Protein AF-A0A6M0SWZ5-F1 (afdb_monomer_lite)

Sequence (202 aa):
MNNKKVFIIEYDDNNNEIDRNCIADEKWLFKNYYQFVNRRYLLDKKDREIFNDKQWEAMEYFEDEPIRLYTSMDSDYSYLISNAKLNVDKIEVWKRFFNEPIELQQFVKKIYKQHLWQWHINRPIKDGIPFDDYSFQGCYNWVKSISGIYYSVYNDGTRCWDFVDNKPTYKQAKYQNNKGRRIIFFSFKDWKEYIMNLNEFK

Organism: Clostridium botulinum (NCBI:txid1491)

Foldseek 3Di:
DDWDWDKDWDADPVRHTPDIDTQDIPVRVPPDPPPPRLLLRLDDPVSNVLDDPVLSVLVVLFVDDQKDWDFDDDPDDDDRSTNIDGPVVVSVVSVVLVPDDPLLSVVLSVVLVCLVPPVPVDDPPPDHDPFPDSGSSSSSVVSVVDQFWKFKAAPVRHTDGTPGRDDDALVRQVVQVVVRIWMWTQGPVVRDIDTDDSVVRD

Secondary structure (DSSP, 8-state):
----EEEEEEE-TTS-EEEEEEEEEHHHHTT--STTS-GGGGS-HHHHTTS-HHHHHHHHTT---SEEEE----SSSS----EEEE-HHHHHHHHHHHTS-HHHHHHHHHHHHHHHHTTTSS--TTS----SSSSHHHHHHHHHH-SEEEEEE-TT--EEEEE-SSPPPHHHHHHHHHTT-EEEEEETTTTEEEEEPGGGG-

Structure (mmCIF, N/CA/C/O backbone):
data_AF-A0A6M0SWZ5-F1
#
_entry.id   AF-A0A6M0SWZ5-F1
#
loop_
_atom_site.group_PDB
_atom_site.id
_atom_site.type_symbol
_atom_site.label_atom_id
_atom_site.label_alt_id
_atom_site.label_comp_id
_atom_site.label_asym_id
_atom_site.label_entity_id
_atom_site.label_seq_id
_atom_site.pdbx_PDB_ins_code
_atom_site.Cartn_x
_atom_site.Cartn_y
_atom_site.Cartn_z
_atom_site.occupancy
_atom_site.B_iso_or_equiv
_atom_site.auth_seq_id
_atom_site.auth_comp_id
_atom_site.auth_asym_id
_atom_site.auth_atom_id
_atom_site.pdbx_PDB_model_num
ATOM 1 N N . MET A 1 1 ? -14.266 -30.640 26.730 1.00 49.41 1 MET A N 1
ATOM 2 C CA . MET A 1 1 ? -13.583 -29.357 27.006 1.00 49.41 1 MET A CA 1
ATOM 3 C C . MET A 1 1 ? -14.449 -28.250 26.430 1.00 49.41 1 MET A C 1
ATOM 5 O O . MET A 1 1 ? -14.747 -28.310 25.244 1.00 49.41 1 MET A O 1
ATOM 9 N N . ASN A 1 2 ? -14.936 -27.329 27.265 1.00 53.75 2 ASN A N 1
ATOM 10 C CA . ASN A 1 2 ? -15.736 -26.187 26.816 1.00 53.75 2 ASN A CA 1
ATOM 11 C C . ASN A 1 2 ? -14.787 -25.073 26.387 1.00 53.75 2 ASN A C 1
ATOM 13 O O . ASN A 1 2 ? -14.209 -24.434 27.257 1.00 53.75 2 ASN A O 1
ATOM 17 N N . ASN A 1 3 ? -14.674 -24.838 25.078 1.00 63.00 3 ASN A N 1
ATOM 18 C CA . ASN A 1 3 ? -13.897 -23.729 24.529 1.00 63.00 3 ASN A CA 1
ATOM 19 C C . ASN A 1 3 ? -14.367 -22.403 25.148 1.00 63.00 3 ASN A C 1
ATOM 21 O O . ASN A 1 3 ? -15.432 -21.893 24.791 1.00 63.00 3 ASN A O 1
ATOM 25 N N . LYS A 1 4 ? -13.585 -21.838 26.070 1.00 69.44 4 LYS A N 1
ATOM 26 C CA . LYS A 1 4 ? -13.834 -20.495 26.608 1.00 69.44 4 LYS 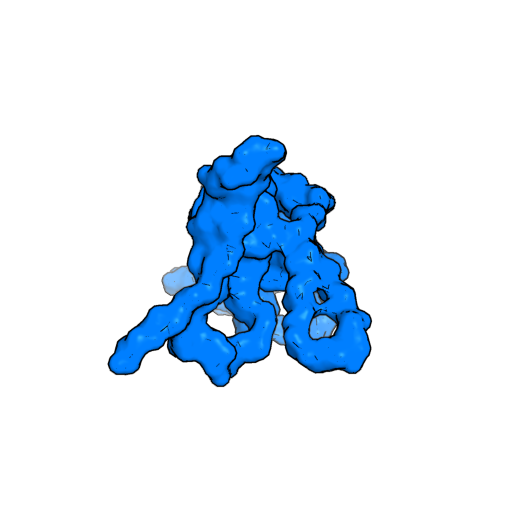A CA 1
ATOM 27 C C . LYS A 1 4 ? -13.619 -19.454 25.511 1.00 69.44 4 LYS A C 1
ATOM 29 O O . LYS A 1 4 ? -12.622 -19.502 24.796 1.00 69.44 4 LYS A O 1
ATOM 34 N N . LYS A 1 5 ? -14.561 -18.522 25.379 1.00 76.06 5 LYS A N 1
ATOM 35 C CA . LYS A 1 5 ? -14.484 -17.366 24.478 1.00 76.06 5 LYS A CA 1
ATOM 36 C C . LYS A 1 5 ? -14.532 -16.086 25.301 1.00 76.06 5 LYS A C 1
ATOM 38 O O . LYS A 1 5 ? -15.256 -16.031 26.293 1.00 76.06 5 LYS A O 1
ATOM 43 N N . VAL A 1 6 ? -13.789 -15.074 24.873 1.00 74.00 6 VAL A N 1
ATOM 44 C CA . VAL A 1 6 ? -13.777 -13.734 25.468 1.00 74.00 6 VAL A CA 1
ATOM 45 C C . VAL A 1 6 ? -14.385 -12.767 24.469 1.00 74.00 6 VAL A C 1
ATOM 47 O O . VAL A 1 6 ? -14.004 -12.767 23.297 1.00 74.00 6 VAL A O 1
ATOM 50 N N . PHE A 1 7 ? -15.323 -11.952 24.944 1.00 79.44 7 PHE A N 1
ATOM 51 C CA . PHE A 1 7 ? -16.021 -10.966 24.133 1.00 79.44 7 PHE A CA 1
ATOM 52 C C . PHE A 1 7 ? -15.819 -9.555 24.682 1.00 79.44 7 PHE A C 1
ATOM 54 O O . PHE A 1 7 ? -15.750 -9.376 25.896 1.00 79.44 7 PHE A O 1
ATOM 61 N N . ILE A 1 8 ? -15.792 -8.573 23.783 1.00 79.06 8 ILE A N 1
ATOM 62 C CA . ILE A 1 8 ? -16.071 -7.165 24.085 1.00 79.06 8 ILE A CA 1
ATOM 63 C C . ILE A 1 8 ? -17.501 -6.890 23.636 1.00 79.06 8 ILE A C 1
ATOM 65 O O . ILE A 1 8 ? -17.889 -7.306 22.543 1.00 79.06 8 ILE A O 1
ATOM 69 N N . ILE A 1 9 ? -18.279 -6.244 24.502 1.00 86.81 9 ILE A N 1
ATOM 70 C CA . ILE A 1 9 ? -19.677 -5.892 24.257 1.00 86.81 9 ILE A CA 1
ATOM 71 C C . ILE A 1 9 ? -19.807 -4.384 24.450 1.00 86.81 9 ILE A C 1
ATOM 73 O O . ILE A 1 9 ? -19.367 -3.864 25.476 1.00 86.81 9 ILE A O 1
ATOM 77 N N . GLU A 1 10 ? -20.392 -3.706 23.470 1.00 88.88 10 GLU A N 1
ATOM 78 C CA . GLU A 1 10 ? -20.668 -2.269 23.509 1.00 88.88 10 GLU A CA 1
ATOM 79 C C . GLU A 1 10 ? -22.157 -2.048 23.772 1.00 88.88 10 GLU A C 1
ATOM 81 O O . GLU A 1 10 ? -23.004 -2.752 23.210 1.00 88.88 10 GLU A O 1
ATOM 86 N N . TYR A 1 11 ? -22.468 -1.065 24.615 1.00 92.31 11 TYR A N 1
ATOM 87 C CA . TYR A 1 11 ? -23.832 -0.701 24.985 1.00 92.31 11 TYR A CA 1
ATOM 88 C C . TYR A 1 11 ? -24.109 0.762 24.628 1.00 92.31 11 TYR A C 1
ATOM 90 O O . TYR A 1 11 ? -23.197 1.587 24.677 1.00 92.31 11 TYR A O 1
ATOM 98 N N . ASP A 1 12 ? -25.356 1.079 24.279 1.00 91.62 12 ASP A N 1
ATOM 99 C CA . ASP A 1 12 ? -25.822 2.465 24.163 1.00 91.62 12 ASP A CA 1
ATOM 100 C C . ASP A 1 12 ? -26.106 3.101 25.542 1.00 91.62 12 ASP A C 1
ATOM 102 O O . ASP A 1 12 ? -26.034 2.443 26.582 1.00 91.62 12 ASP A O 1
ATOM 106 N N . ASP A 1 13 ? -26.485 4.384 25.552 1.00 94.75 13 ASP A N 1
ATOM 107 C CA . ASP A 1 13 ? -26.823 5.132 26.777 1.00 94.75 13 ASP A CA 1
ATOM 108 C C . ASP A 1 13 ? -28.031 4.553 27.546 1.00 94.75 13 ASP A C 1
ATOM 110 O O . ASP A 1 13 ? -28.252 4.889 28.711 1.00 94.75 13 ASP A O 1
ATOM 114 N N . ASN A 1 14 ? -28.819 3.678 26.914 1.00 96.38 14 ASN A N 1
ATOM 115 C CA . ASN A 1 14 ? -29.969 3.000 27.509 1.00 96.38 14 ASN A CA 1
ATOM 116 C C . ASN A 1 14 ? -29.635 1.562 27.960 1.00 96.38 14 ASN A C 1
ATOM 118 O O . ASN A 1 14 ? -30.551 0.805 28.287 1.00 96.38 14 ASN A O 1
ATOM 122 N N . ASN A 1 15 ? -28.352 1.180 27.996 1.00 92.56 15 ASN A N 1
ATOM 123 C CA . ASN A 1 15 ? -27.858 -0.171 28.291 1.00 92.56 15 ASN A CA 1
ATOM 124 C C . ASN A 1 15 ? -28.321 -1.263 27.304 1.00 92.56 15 AS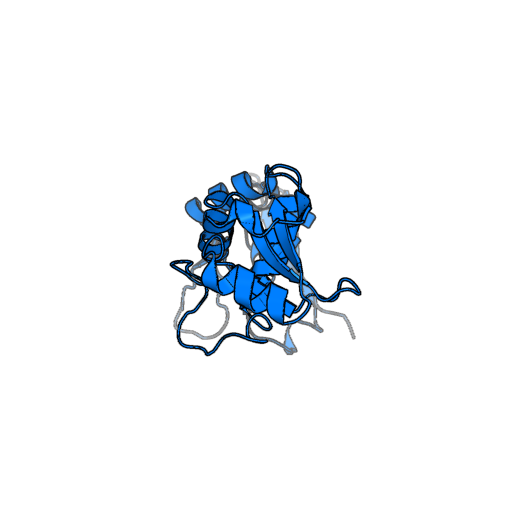N A C 1
ATOM 126 O O . ASN A 1 15 ? -28.310 -2.448 27.651 1.00 92.56 15 ASN A O 1
ATOM 130 N N . ASN A 1 16 ? -28.705 -0.915 26.074 1.00 95.75 16 ASN A N 1
ATOM 131 C CA . ASN A 1 16 ? -28.938 -1.915 25.032 1.00 95.75 16 ASN A CA 1
ATOM 132 C C . ASN A 1 16 ? -27.607 -2.328 24.405 1.00 95.75 16 ASN A C 1
ATOM 134 O O . ASN A 1 16 ? -26.794 -1.473 24.065 1.00 95.75 16 ASN A O 1
ATOM 138 N N . GLU A 1 17 ? -27.395 -3.631 24.208 1.00 94.75 17 GLU A N 1
ATOM 139 C CA . GLU A 1 17 ? -26.243 -4.136 23.452 1.00 94.75 17 GLU A CA 1
ATOM 140 C C . GLU A 1 17 ? -26.341 -3.671 21.992 1.00 94.75 17 GLU A C 1
ATOM 142 O O . GLU A 1 17 ? -27.304 -3.993 21.292 1.00 94.75 17 GLU A O 1
ATOM 147 N N . ILE A 1 18 ? -25.335 -2.933 21.526 1.00 94.25 18 ILE A N 1
ATOM 148 C CA . ILE A 1 18 ? -25.251 -2.442 20.141 1.00 94.25 18 ILE A CA 1
ATOM 149 C C . ILE A 1 18 ? -24.185 -3.167 19.324 1.00 94.25 18 ILE A C 1
ATOM 151 O O . ILE A 1 18 ? -24.173 -3.057 18.089 1.00 94.25 18 ILE A O 1
ATOM 155 N N . ASP A 1 19 ? -23.304 -3.906 20.001 1.00 92.44 19 ASP A N 1
ATOM 156 C CA . ASP A 1 19 ? -22.220 -4.647 19.380 1.00 92.44 19 ASP A CA 1
ATOM 157 C C . ASP A 1 19 ? -21.614 -5.736 20.279 1.00 92.44 19 ASP A C 1
ATOM 159 O O . ASP A 1 19 ? -21.578 -5.602 21.503 1.00 92.44 19 ASP A O 1
ATOM 163 N N . ARG A 1 20 ? -21.073 -6.792 19.655 1.00 89.19 20 ARG A N 1
ATOM 164 C CA . ARG A 1 20 ? -20.385 -7.897 20.332 1.00 89.19 20 ARG A CA 1
ATOM 165 C C . ARG A 1 20 ? -19.293 -8.502 19.452 1.00 89.19 20 ARG A C 1
ATOM 167 O O . ARG A 1 20 ? -19.590 -9.150 18.450 1.00 89.19 20 ARG A O 1
ATOM 174 N N . ASN A 1 21 ? -18.040 -8.428 19.901 1.00 81.25 21 ASN A N 1
ATOM 175 C CA . ASN A 1 21 ? -16.886 -9.012 19.205 1.00 81.25 21 ASN A CA 1
ATOM 176 C C . ASN A 1 21 ? -16.195 -10.078 20.043 1.00 81.25 21 ASN A C 1
ATOM 178 O O . ASN A 1 21 ? -15.869 -9.850 21.203 1.00 81.25 21 ASN A O 1
ATOM 182 N N . CYS A 1 22 ? -15.914 -11.235 19.443 1.00 78.81 22 CYS A N 1
ATOM 183 C CA . CYS A 1 22 ? -15.085 -12.268 20.061 1.00 78.81 22 CYS A CA 1
ATOM 184 C C . CYS A 1 22 ? -13.606 -11.911 19.871 1.00 78.81 22 CYS A C 1
ATOM 186 O O . CYS A 1 22 ? -13.111 -11.947 18.747 1.00 78.81 22 CYS A O 1
ATOM 188 N N . ILE A 1 23 ? -12.898 -11.598 20.956 1.00 71.81 23 ILE A N 1
ATOM 189 C CA . ILE A 1 23 ? -11.491 -11.164 20.910 1.00 71.81 23 ILE A CA 1
ATOM 190 C C . ILE A 1 23 ? -10.493 -12.282 21.223 1.00 71.81 23 ILE A C 1
ATOM 192 O O . ILE A 1 23 ? -9.317 -12.156 20.891 1.00 71.81 23 ILE A O 1
ATOM 196 N N . ALA A 1 24 ? -10.939 -13.381 21.836 1.00 66.38 24 ALA A N 1
ATOM 197 C CA . ALA A 1 24 ? -10.106 -14.562 22.044 1.00 66.38 24 ALA A CA 1
ATOM 198 C C . ALA A 1 24 ? -10.947 -15.834 22.223 1.00 66.38 24 ALA A C 1
ATOM 200 O O . ALA A 1 24 ? -12.054 -15.785 22.761 1.00 66.38 24 ALA A O 1
ATOM 201 N N . ASP A 1 25 ? -10.393 -16.980 21.828 1.00 65.75 25 ASP A N 1
ATOM 202 C CA . ASP A 1 25 ? -10.869 -18.306 22.226 1.00 65.75 25 ASP A CA 1
ATOM 203 C C . ASP A 1 25 ? -9.775 -19.085 22.983 1.00 65.75 25 ASP A C 1
ATOM 205 O O . ASP A 1 25 ? -8.618 -18.666 23.050 1.00 65.75 25 ASP A O 1
ATOM 209 N N . GLU A 1 26 ? -10.138 -20.208 23.605 1.00 53.72 26 GLU A N 1
ATOM 210 C CA . GLU A 1 26 ? -9.272 -20.990 24.502 1.00 53.72 26 GLU A CA 1
ATOM 211 C C . GLU A 1 26 ? -7.958 -21.469 23.845 1.00 53.72 26 GLU A C 1
ATOM 213 O O . GLU A 1 26 ? -6.967 -21.674 24.545 1.00 53.72 26 GLU A O 1
ATOM 218 N N . LYS A 1 27 ? -7.901 -21.586 22.506 1.00 53.78 27 LYS A N 1
ATOM 219 C CA . LYS A 1 27 ? -6.660 -21.909 21.771 1.00 53.78 27 LYS A CA 1
ATOM 220 C C . LYS A 1 27 ? -5.721 -20.707 21.654 1.00 53.78 27 LYS A C 1
ATOM 222 O O . LYS A 1 27 ? -4.508 -20.887 21.550 1.00 53.78 27 LYS A O 1
ATOM 227 N N . TRP A 1 28 ? -6.281 -19.503 21.654 1.00 49.00 28 TRP A N 1
ATOM 228 C CA . TRP A 1 28 ? -5.581 -18.234 21.483 1.00 49.00 28 TRP A CA 1
ATOM 229 C C . TRP A 1 28 ? -5.084 -17.634 22.802 1.00 49.00 28 TRP A C 1
ATOM 231 O O . TRP A 1 28 ? -3.956 -17.145 22.861 1.00 49.00 28 TRP A O 1
ATOM 241 N N . LEU A 1 29 ? -5.881 -17.750 23.871 1.00 49.41 29 LEU A N 1
ATOM 242 C CA . LEU A 1 29 ? -5.583 -17.217 25.212 1.00 49.41 29 LEU A CA 1
ATOM 243 C C . LEU A 1 29 ? -4.255 -17.710 25.807 1.00 49.41 29 LEU A C 1
ATOM 245 O O . LEU A 1 29 ? -3.616 -16.981 26.557 1.00 49.41 29 LEU A O 1
ATOM 249 N N . PHE A 1 30 ? -3.838 -18.937 25.483 1.00 43.16 30 PHE A N 1
ATOM 250 C CA . PHE A 1 30 ? -2.671 -19.573 26.105 1.00 43.16 30 PHE A CA 1
ATOM 251 C C . PHE A 1 30 ? -1.363 -19.427 25.326 1.00 43.16 30 PHE A C 1
ATOM 253 O O . PHE A 1 30 ? -0.310 -19.755 25.869 1.00 43.16 30 PHE A O 1
ATOM 260 N N . LYS A 1 31 ? -1.396 -18.977 24.064 1.00 40.69 31 LYS A N 1
ATOM 261 C CA . LYS A 1 31 ? -0.214 -19.072 23.195 1.00 40.69 31 LYS A CA 1
ATOM 262 C C . LYS A 1 31 ? 0.542 -17.764 23.006 1.00 40.69 31 LYS A C 1
ATOM 264 O O . LYS A 1 31 ? 1.744 -17.830 22.791 1.00 40.69 31 LYS A O 1
ATOM 269 N N . ASN A 1 32 ? -0.108 -16.603 23.109 1.00 43.06 32 ASN A N 1
ATOM 270 C CA . ASN A 1 32 ? 0.551 -15.326 22.847 1.00 43.06 32 ASN A CA 1
ATOM 271 C C . ASN A 1 32 ? -0.037 -14.194 23.701 1.00 43.06 32 ASN A C 1
ATOM 273 O O . ASN A 1 32 ? -1.200 -13.828 23.555 1.00 43.06 32 ASN A O 1
ATOM 277 N N . TYR A 1 33 ? 0.797 -13.617 24.567 1.00 46.56 33 TYR A N 1
ATOM 278 C CA . TYR A 1 33 ? 0.569 -12.321 25.208 1.00 46.56 33 TYR A CA 1
ATOM 279 C C . TYR A 1 33 ? 0.103 -11.285 24.171 1.00 46.56 33 TYR A C 1
ATOM 281 O O . TYR A 1 33 ? 0.780 -11.158 23.159 1.00 46.56 33 TYR A O 1
ATOM 289 N N . TYR A 1 34 ? -1.002 -10.576 24.455 1.00 47.44 34 TYR A N 1
ATOM 290 C CA . TYR A 1 34 ? -1.521 -9.257 24.004 1.00 47.44 34 TYR A CA 1
ATOM 291 C C . TYR A 1 34 ? -1.170 -8.658 22.616 1.00 47.44 34 TYR A C 1
ATOM 293 O O . TYR A 1 34 ? -1.992 -7.947 22.049 1.00 47.44 34 TYR A O 1
ATOM 301 N N . GLN A 1 35 ? -0.005 -8.938 22.036 1.00 46.84 35 GLN A N 1
ATOM 302 C CA . GLN A 1 35 ? 0.506 -8.442 20.755 1.00 46.84 35 GLN A CA 1
ATOM 303 C C . GLN A 1 35 ? -0.319 -8.874 19.532 1.00 46.84 35 GLN A C 1
ATOM 305 O O . GLN A 1 35 ? -0.166 -8.282 18.468 1.00 46.84 35 GLN A O 1
ATOM 310 N N . PHE A 1 36 ? -1.201 -9.867 19.676 1.00 48.28 36 PHE A N 1
ATOM 311 C CA . PHE A 1 36 ? -1.938 -10.451 18.554 1.00 48.28 36 PHE A CA 1
ATOM 312 C C . PHE A 1 36 ? -3.464 -10.332 18.656 1.00 48.28 36 PHE A C 1
ATOM 314 O O . PHE A 1 36 ? -4.156 -10.811 17.758 1.00 48.28 36 PHE A O 1
ATOM 321 N N . VAL A 1 37 ? -4.022 -9.706 19.705 1.00 54.44 37 VAL A N 1
ATOM 322 C CA . VAL A 1 37 ? -5.449 -9.345 19.655 1.00 54.44 37 VAL A CA 1
ATOM 323 C C . VAL A 1 37 ? -5.605 -8.402 18.472 1.00 54.44 37 VAL A C 1
ATOM 325 O O . VAL A 1 37 ? -4.912 -7.386 18.409 1.00 54.44 37 VAL A O 1
ATOM 328 N N . ASN A 1 38 ? -6.468 -8.755 17.515 1.00 66.06 38 ASN A N 1
ATOM 329 C CA . ASN A 1 38 ? -6.736 -7.875 16.389 1.00 66.06 38 ASN A CA 1
ATOM 330 C C . ASN A 1 38 ? -7.313 -6.569 16.952 1.00 66.06 38 ASN A C 1
ATOM 332 O O . ASN A 1 38 ? -8.454 -6.510 17.415 1.00 66.06 38 ASN A O 1
ATOM 336 N N . ARG A 1 39 ? -6.463 -5.538 16.955 1.00 74.75 39 ARG A N 1
ATOM 337 C CA . ARG A 1 39 ? -6.654 -4.300 17.713 1.00 74.75 39 ARG A CA 1
ATOM 338 C C . ARG A 1 39 ? -7.895 -3.548 17.268 1.00 74.75 39 ARG A C 1
ATOM 340 O O . ARG A 1 39 ? -8.446 -2.789 18.057 1.00 74.75 39 ARG A O 1
ATOM 347 N N . ARG A 1 40 ? -8.372 -3.788 16.040 1.00 79.56 40 ARG A N 1
ATOM 348 C CA . ARG A 1 40 ? -9.612 -3.189 15.544 1.00 79.56 40 ARG A CA 1
ATOM 349 C C . ARG A 1 40 ? -10.807 -3.599 16.389 1.00 79.56 40 ARG A C 1
ATOM 351 O O . ARG A 1 40 ? -11.653 -2.760 16.635 1.00 79.56 40 ARG A O 1
ATOM 358 N N . TYR A 1 41 ? -10.848 -4.824 16.919 1.00 79.94 41 TYR A N 1
ATOM 359 C CA . TYR A 1 41 ? -11.954 -5.291 17.766 1.00 79.94 41 TYR A CA 1
ATOM 360 C C . TYR A 1 41 ? -11.984 -4.649 19.159 1.00 79.94 41 TYR A C 1
ATOM 362 O O . TYR A 1 41 ? -12.920 -4.897 19.913 1.00 79.94 41 TYR A O 1
ATOM 370 N N . LEU A 1 42 ? -10.975 -3.840 19.495 1.00 79.31 42 LEU A N 1
ATOM 371 C CA . LEU A 1 42 ? -10.924 -3.033 20.714 1.00 79.31 42 LEU A CA 1
ATOM 372 C C . LEU A 1 42 ? -11.499 -1.619 20.511 1.00 79.31 42 LEU A C 1
ATOM 374 O O . LEU A 1 42 ? -11.674 -0.905 21.491 1.00 79.31 42 LEU A O 1
ATOM 378 N N . LEU A 1 43 ? -11.731 -1.195 19.264 1.00 81.81 43 LEU A N 1
ATOM 379 C CA . LEU A 1 43 ? -12.336 0.101 18.934 1.00 81.81 43 LEU A CA 1
ATOM 380 C C . LEU A 1 43 ? -13.854 0.062 19.127 1.00 81.81 43 LEU A C 1
ATOM 382 O O . LEU A 1 43 ? -14.443 -1.008 18.984 1.00 81.81 43 LEU A O 1
ATOM 386 N N . ASP A 1 44 ? -14.479 1.225 19.313 1.00 85.94 44 ASP A N 1
ATOM 387 C CA . ASP A 1 44 ? -15.938 1.400 19.248 1.00 85.94 44 ASP A CA 1
ATOM 388 C C . ASP A 1 44 ? -16.492 0.978 17.873 1.00 85.94 44 ASP A C 1
ATOM 390 O O . ASP A 1 44 ? -15.821 1.108 16.841 1.00 85.94 44 ASP A O 1
ATOM 394 N N . LYS A 1 45 ? -17.754 0.543 17.819 1.00 88.75 45 LYS A N 1
ATOM 395 C CA . LYS A 1 45 ? -18.443 0.113 16.592 1.00 88.75 45 LYS A CA 1
ATOM 396 C C . LYS A 1 45 ? -18.340 1.138 15.475 1.00 88.75 45 LYS A C 1
ATOM 398 O O . LYS A 1 45 ? -17.912 0.800 14.374 1.00 88.75 45 LYS A O 1
ATOM 403 N N . LYS A 1 46 ? -18.648 2.398 15.786 1.00 90.31 46 LYS A N 1
ATOM 404 C CA . LYS A 1 46 ? -18.581 3.517 14.832 1.00 90.31 46 LYS A CA 1
ATOM 405 C C . LYS A 1 46 ? -17.198 3.661 14.178 1.00 90.31 46 LYS A C 1
ATOM 407 O O . LYS A 1 46 ? -17.108 4.017 13.008 1.00 90.31 46 LYS A O 1
ATOM 412 N N . ASP A 1 47 ? -16.129 3.374 14.922 1.00 89.38 47 ASP A N 1
ATOM 413 C CA . ASP A 1 47 ? -14.747 3.529 14.468 1.00 89.38 47 ASP A CA 1
ATOM 414 C C . ASP A 1 47 ? -14.316 2.323 13.627 1.00 89.38 47 ASP A C 1
ATOM 416 O O . ASP A 1 47 ? -13.607 2.473 12.629 1.00 89.38 47 ASP A O 1
ATOM 420 N N . ARG A 1 48 ? -14.787 1.121 13.980 1.00 88.00 48 ARG A N 1
ATOM 421 C CA . ARG A 1 48 ? -14.580 -0.087 13.166 1.00 88.00 48 ARG A CA 1
ATOM 422 C C . ARG A 1 48 ? -15.306 -0.010 11.831 1.00 88.00 48 ARG A C 1
ATOM 424 O O . ARG A 1 48 ? -14.776 -0.496 10.840 1.00 88.00 48 ARG A O 1
ATOM 431 N N . GLU A 1 49 ? -16.473 0.620 11.787 1.00 91.12 49 GLU A N 1
ATOM 432 C CA . GLU A 1 49 ? -17.287 0.756 10.573 1.00 91.12 49 GLU A CA 1
ATOM 433 C C . GLU A 1 49 ? -16.730 1.772 9.559 1.00 91.12 49 GLU A C 1
ATOM 435 O O . GLU A 1 49 ? -17.203 1.820 8.425 1.00 91.12 49 GLU A O 1
ATOM 440 N N . ILE A 1 50 ? -15.684 2.539 9.908 1.00 92.12 50 ILE A N 1
ATOM 441 C CA . ILE A 1 50 ? -14.998 3.448 8.968 1.00 92.12 50 ILE A CA 1
ATOM 442 C C . ILE A 1 50 ? -14.434 2.691 7.760 1.00 92.12 50 ILE A C 1
ATOM 444 O O . ILE A 1 50 ? -14.402 3.227 6.649 1.00 92.12 50 ILE A O 1
ATOM 448 N N . PHE A 1 51 ? -13.985 1.455 7.973 1.00 92.25 51 PHE A N 1
ATOM 449 C CA . PHE A 1 51 ? -13.448 0.588 6.934 1.00 92.25 51 PHE A CA 1
ATOM 450 C C . PHE A 1 51 ? -14.164 -0.758 6.947 1.00 92.25 51 PHE A C 1
ATOM 452 O O . PHE A 1 51 ? -14.518 -1.285 7.998 1.00 92.25 51 PHE A O 1
ATOM 459 N N . ASN A 1 52 ? -14.346 -1.354 5.771 1.00 92.50 52 ASN A N 1
ATOM 460 C CA . ASN A 1 52 ? -14.859 -2.720 5.691 1.00 92.50 52 ASN A CA 1
ATOM 461 C C . ASN A 1 52 ? -13.784 -3.749 6.086 1.00 92.50 52 ASN A C 1
ATOM 463 O O . ASN A 1 52 ? -12.595 -3.436 6.162 1.00 92.50 52 ASN A O 1
ATOM 467 N N . ASP A 1 53 ? -14.188 -5.005 6.287 1.00 87.44 53 ASP A N 1
ATOM 468 C CA . ASP A 1 53 ? -13.270 -6.071 6.706 1.00 87.44 53 ASP A CA 1
ATOM 469 C C . ASP A 1 53 ? -12.061 -6.245 5.785 1.00 87.44 53 ASP A C 1
ATOM 471 O O . ASP A 1 53 ? -10.939 -6.350 6.268 1.00 87.44 53 ASP A O 1
ATOM 475 N N . LYS A 1 54 ? -12.245 -6.169 4.461 1.00 88.44 54 LYS A N 1
ATOM 476 C CA . LYS A 1 54 ? -11.134 -6.307 3.505 1.00 88.44 54 LYS A CA 1
ATOM 477 C C . LYS A 1 54 ? -10.126 -5.165 3.612 1.00 88.44 54 LYS A C 1
ATOM 479 O O . LYS A 1 54 ? -8.940 -5.358 3.352 1.00 88.44 54 LYS A O 1
ATOM 484 N N . GLN A 1 55 ? -10.592 -3.962 3.939 1.00 90.75 55 GLN A N 1
ATOM 485 C CA . GLN A 1 55 ? -9.730 -2.805 4.170 1.00 90.75 55 GLN A CA 1
ATOM 486 C C . GLN A 1 55 ? -8.965 -2.953 5.487 1.00 90.75 55 GLN A C 1
ATOM 488 O O . GLN A 1 55 ? -7.765 -2.702 5.514 1.00 90.75 55 GLN A O 1
ATOM 493 N N . TRP A 1 56 ? -9.614 -3.432 6.549 1.00 87.81 56 TRP A N 1
ATOM 494 C CA . TRP A 1 56 ? -8.936 -3.758 7.805 1.00 87.81 56 TRP A CA 1
ATOM 495 C C . TRP A 1 56 ? -7.866 -4.836 7.641 1.00 87.81 56 TRP A C 1
ATOM 497 O O . TRP A 1 56 ? -6.713 -4.602 7.994 1.00 87.81 56 TRP A O 1
ATOM 507 N N . GLU A 1 57 ? -8.207 -5.952 7.000 1.00 84.19 57 GLU A N 1
ATOM 508 C CA . GLU A 1 57 ? -7.256 -7.014 6.648 1.00 84.19 57 GLU A CA 1
ATOM 509 C C . GLU A 1 57 ? -6.093 -6.474 5.803 1.00 84.19 57 GLU A C 1
ATOM 511 O O . GLU A 1 57 ? -4.937 -6.862 5.970 1.00 84.19 57 GLU A O 1
ATOM 516 N N . ALA A 1 58 ? -6.380 -5.546 4.885 1.00 84.31 58 ALA A N 1
ATOM 517 C CA . ALA A 1 58 ? -5.353 -4.908 4.080 1.00 84.31 58 ALA A CA 1
ATOM 518 C C . ALA A 1 58 ? -4.420 -4.019 4.906 1.00 84.31 58 ALA A C 1
ATOM 520 O O . ALA A 1 58 ? -3.245 -3.990 4.572 1.00 84.31 58 ALA A O 1
ATOM 521 N N . MET A 1 59 ? -4.904 -3.307 5.927 1.00 86.19 59 MET A N 1
ATOM 522 C CA . MET A 1 59 ? -4.066 -2.484 6.811 1.00 86.19 59 MET A CA 1
ATOM 523 C C . MET A 1 59 ? -3.177 -3.343 7.709 1.00 86.19 59 MET A C 1
ATOM 525 O O . MET A 1 59 ? -2.002 -3.032 7.879 1.00 86.19 59 MET A O 1
ATOM 529 N N . GLU A 1 60 ? -3.705 -4.461 8.211 1.00 78.31 60 GLU A N 1
ATOM 530 C CA . GLU A 1 60 ? -2.961 -5.428 9.032 1.00 78.31 60 GLU A CA 1
ATOM 531 C C . GLU A 1 60 ? -1.726 -5.991 8.313 1.00 78.31 60 GLU A C 1
ATOM 533 O O . GLU A 1 60 ? -0.735 -6.331 8.953 1.00 78.31 60 GLU A O 1
ATOM 538 N N . TYR A 1 61 ? -1.743 -6.027 6.978 1.00 77.56 61 TYR A N 1
ATOM 539 C CA . TYR A 1 61 ? -0.594 -6.428 6.166 1.00 77.56 61 TYR A CA 1
ATOM 540 C C . TYR A 1 61 ? 0.613 -5.481 6.281 1.00 77.56 61 TYR A C 1
ATOM 542 O O . TYR A 1 61 ? 1.742 -5.906 6.049 1.00 77.56 61 TYR A O 1
ATOM 550 N N . PHE A 1 62 ? 0.389 -4.196 6.562 1.00 75.38 62 PHE A N 1
ATOM 551 C CA . PHE A 1 62 ? 1.427 -3.169 6.481 1.00 75.38 62 PHE A CA 1
ATOM 552 C C . PHE A 1 62 ? 2.133 -2.880 7.805 1.00 75.38 62 PHE A C 1
ATOM 554 O O . PHE A 1 62 ? 2.948 -1.971 7.819 1.00 75.38 62 PHE A O 1
ATOM 561 N N . GLU A 1 63 ? 1.819 -3.590 8.895 1.00 72.19 63 GLU A N 1
ATOM 562 C CA . GLU A 1 63 ? 2.435 -3.460 10.238 1.00 72.19 63 GLU A CA 1
ATOM 563 C C . GLU A 1 63 ? 2.497 -2.027 10.839 1.00 72.19 63 GLU A C 1
ATOM 565 O O . GLU A 1 63 ? 2.935 -1.846 11.971 1.00 72.19 63 GLU A O 1
ATOM 570 N N . ASP A 1 64 ? 2.013 -1.003 10.129 1.00 70.81 64 ASP A N 1
ATOM 571 C CA . ASP A 1 64 ? 1.861 0.379 10.574 1.00 70.81 64 ASP A CA 1
ATOM 572 C C . ASP A 1 64 ? 0.533 0.490 11.319 1.00 70.81 64 ASP A C 1
ATOM 574 O O . ASP A 1 64 ? -0.503 0.064 10.810 1.00 70.81 64 ASP A O 1
ATOM 578 N N . GLU A 1 65 ? 0.547 1.023 12.537 1.00 72.69 65 GLU A N 1
ATOM 579 C CA . GLU A 1 65 ? -0.594 0.906 13.441 1.00 72.69 65 GLU A CA 1
ATOM 580 C C . GLU A 1 65 ? -1.600 2.056 13.225 1.00 72.69 65 GLU A C 1
ATOM 582 O O . GLU A 1 65 ? -1.363 3.182 13.682 1.00 72.69 65 GLU A O 1
ATOM 587 N N . PRO A 1 66 ? -2.772 1.817 12.586 1.00 78.44 66 PRO A N 1
ATOM 588 C CA . PRO A 1 66 ? -3.841 2.818 12.524 1.00 78.44 66 PRO A CA 1
ATOM 589 C C . PRO A 1 66 ? -4.479 3.077 13.898 1.00 78.44 66 PRO A C 1
ATOM 591 O O . PRO A 1 66 ? -5.227 4.041 14.065 1.00 78.44 66 PRO A O 1
ATOM 594 N N . ILE A 1 67 ? -4.202 2.217 14.880 1.00 78.06 67 ILE A N 1
ATOM 595 C CA . ILE A 1 67 ? -4.835 2.187 16.196 1.00 78.06 67 ILE A CA 1
ATOM 596 C C . ILE A 1 67 ? -3.772 2.432 17.260 1.00 78.06 67 ILE A C 1
ATOM 598 O O . ILE A 1 67 ? -2.809 1.677 17.364 1.00 78.06 67 ILE A O 1
ATOM 602 N N . ARG A 1 68 ? -3.976 3.459 18.087 1.00 76.94 68 ARG A N 1
ATOM 603 C CA . ARG A 1 68 ? -3.173 3.720 19.285 1.00 76.94 68 ARG A CA 1
ATOM 604 C C . ARG A 1 68 ? -3.742 2.914 20.443 1.00 76.94 68 ARG A C 1
ATOM 606 O O . ARG A 1 68 ? -4.929 3.035 20.749 1.00 76.94 68 ARG A O 1
ATOM 613 N N . LEU A 1 69 ? -2.891 2.129 21.096 1.00 72.25 69 LEU A N 1
ATOM 614 C CA . LEU A 1 69 ? -3.229 1.445 22.339 1.00 72.25 69 LEU A CA 1
ATOM 615 C C . LEU A 1 69 ? -2.716 2.261 23.522 1.00 72.25 69 LEU A C 1
ATOM 617 O O . LEU A 1 69 ? -1.517 2.503 23.643 1.00 72.25 69 LEU A O 1
ATOM 621 N N . TYR A 1 70 ? -3.624 2.661 24.404 1.00 67.00 70 TYR A N 1
ATOM 622 C CA . TYR A 1 70 ? -3.277 3.282 25.676 1.00 67.00 70 TYR A CA 1
ATOM 623 C C . TYR A 1 70 ? -3.358 2.225 26.769 1.00 67.00 70 TYR A C 1
ATOM 625 O O . TYR A 1 70 ? -4.437 1.706 27.049 1.00 67.00 70 TYR A O 1
ATOM 633 N N . THR A 1 71 ? -2.220 1.894 27.372 1.00 61.66 71 THR A N 1
ATOM 634 C CA . THR A 1 71 ? -2.147 0.959 28.498 1.00 61.66 71 THR A CA 1
ATOM 635 C C . THR A 1 71 ? -2.060 1.732 29.807 1.00 61.66 71 THR A C 1
ATOM 637 O O . THR A 1 71 ? -1.124 2.512 29.985 1.00 61.66 71 THR A O 1
ATOM 640 N N . SER A 1 72 ? -2.978 1.490 30.740 1.00 53.38 72 SER A N 1
ATOM 641 C CA . SER A 1 72 ? -2.763 1.820 32.150 1.00 53.38 72 SER A CA 1
ATOM 642 C C . SER A 1 72 ? -2.157 0.605 32.856 1.00 53.38 72 SER A C 1
ATOM 644 O O . SER A 1 72 ? -2.638 -0.518 32.704 1.00 53.38 72 SER A O 1
ATOM 646 N N . MET A 1 73 ? -1.072 0.816 33.599 1.00 49.81 73 MET A N 1
ATOM 647 C CA . MET A 1 73 ? -0.579 -0.158 34.572 1.00 49.81 73 MET A CA 1
ATOM 648 C C . MET A 1 73 ? -1.103 0.267 35.939 1.00 49.81 73 MET A C 1
ATOM 650 O O . MET A 1 73 ? -0.548 1.194 36.523 1.00 49.81 73 MET A O 1
ATOM 654 N N . ASP A 1 74 ? -2.146 -0.391 36.438 1.00 50.12 74 ASP A N 1
ATOM 655 C CA . ASP A 1 74 ? -2.392 -0.391 37.880 1.00 50.12 74 ASP A CA 1
ATOM 656 C C . ASP A 1 74 ? -1.559 -1.503 38.528 1.00 50.12 74 ASP A C 1
ATOM 658 O O . ASP A 1 74 ? -1.332 -2.562 37.937 1.00 50.12 74 ASP A O 1
ATOM 662 N N . SER A 1 75 ? -1.026 -1.201 39.715 1.00 46.06 75 SER A N 1
ATOM 663 C CA .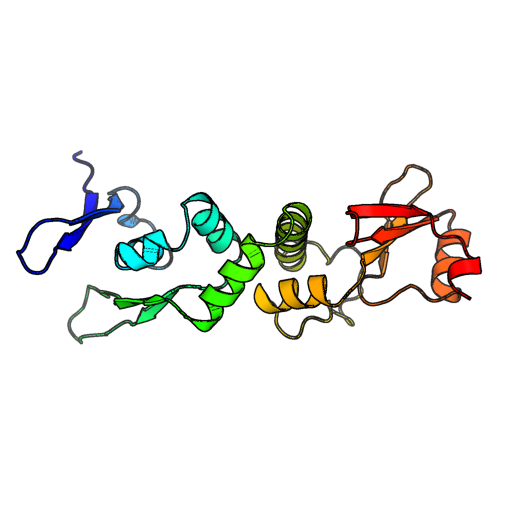 SER A 1 75 ? 0.089 -1.895 40.379 1.00 46.06 75 SER A CA 1
ATOM 664 C C . SER A 1 75 ? -0.181 -3.340 40.798 1.00 46.06 75 SER A C 1
ATOM 666 O O . SER A 1 75 ? 0.761 -4.054 41.140 1.00 46.06 75 SER A O 1
ATOM 668 N N . ASP A 1 76 ? -1.429 -3.789 40.732 1.00 47.41 76 ASP A N 1
ATOM 669 C CA . ASP A 1 76 ? -1.819 -5.132 41.135 1.00 47.41 76 ASP A CA 1
ATOM 670 C C . ASP A 1 76 ? -2.134 -5.951 39.883 1.00 47.41 76 ASP A C 1
ATOM 672 O O . ASP A 1 76 ? -3.174 -5.817 39.247 1.00 47.41 76 ASP A O 1
ATOM 676 N N . TYR A 1 77 ? -1.137 -6.747 39.502 1.00 41.12 77 TYR A N 1
ATOM 677 C CA . TYR A 1 77 ? -1.065 -7.637 38.350 1.00 41.12 77 TYR A CA 1
ATOM 678 C C . TYR A 1 77 ? -2.393 -8.088 37.718 1.00 41.12 77 TYR A C 1
ATOM 680 O O . TYR A 1 77 ? -3.292 -8.606 38.373 1.00 41.12 77 TYR A O 1
ATOM 688 N N . SER A 1 78 ? -2.348 -8.092 36.380 1.00 40.69 78 SER A N 1
ATOM 689 C CA . SER A 1 78 ? -3.261 -8.718 35.416 1.00 40.69 78 SER A CA 1
ATOM 690 C C . SER A 1 78 ? -4.592 -8.001 35.227 1.00 40.69 78 SER A C 1
ATOM 692 O O . SER A 1 78 ? -5.563 -8.344 35.867 1.00 40.69 78 SER A O 1
ATOM 694 N N . TYR A 1 79 ? -4.628 -6.988 34.359 1.00 44.38 79 TYR A N 1
ATOM 695 C CA . TYR A 1 79 ? -5.271 -7.005 33.033 1.00 44.38 79 TYR A CA 1
ATOM 696 C C . TYR A 1 79 ? -4.980 -5.641 32.388 1.00 44.38 79 TYR A C 1
ATOM 698 O O . TYR A 1 79 ? -5.503 -4.619 32.818 1.00 44.38 79 TYR A O 1
ATOM 706 N N . LEU A 1 80 ? -4.115 -5.605 31.368 1.00 49.81 80 LEU A N 1
ATOM 707 C CA . LEU A 1 80 ? -3.904 -4.405 30.552 1.00 49.81 80 LEU A CA 1
ATOM 708 C C . LEU A 1 80 ? -5.178 -4.176 29.723 1.00 49.81 80 LEU A C 1
ATOM 710 O O . LEU A 1 80 ? -5.270 -4.646 28.591 1.00 49.81 80 LEU A O 1
ATOM 714 N N . ILE A 1 81 ? -6.194 -3.525 30.288 1.00 52.06 81 ILE A N 1
ATOM 715 C CA . ILE A 1 81 ? -7.374 -3.120 29.520 1.00 52.06 81 ILE A CA 1
ATOM 716 C C . ILE A 1 81 ? -6.963 -1.881 28.727 1.00 52.06 81 ILE A C 1
ATOM 718 O O . ILE A 1 81 ? -6.878 -0.773 29.248 1.00 52.06 81 ILE A O 1
ATOM 722 N N . SER A 1 82 ? -6.619 -2.099 27.462 1.00 60.31 82 SER A N 1
ATOM 723 C CA . SER A 1 82 ? -6.214 -1.042 26.546 1.00 60.31 82 SER A CA 1
ATOM 724 C C . SER A 1 82 ? -7.426 -0.238 26.084 1.00 60.31 82 SER A C 1
ATOM 726 O O . SER A 1 82 ? -8.350 -0.813 25.512 1.00 60.31 82 SER A O 1
ATOM 728 N N . ASN A 1 83 ? -7.395 1.085 26.239 1.00 67.88 83 ASN A N 1
ATOM 729 C CA . ASN A 1 83 ? -8.282 1.956 25.469 1.00 67.88 83 ASN A CA 1
ATOM 730 C C . ASN A 1 83 ? -7.682 2.085 24.062 1.00 67.88 83 ASN A C 1
ATOM 732 O O . ASN A 1 83 ? -6.569 2.599 23.913 1.00 67.88 83 ASN A O 1
ATOM 736 N N . ALA A 1 84 ? -8.368 1.556 23.049 1.00 76.31 84 ALA A N 1
ATOM 737 C CA . ALA A 1 84 ? -7.960 1.695 21.661 1.00 76.31 84 ALA A CA 1
ATOM 738 C C . ALA A 1 84 ? -8.608 2.945 21.067 1.00 76.31 84 ALA A C 1
ATOM 740 O O . ALA A 1 84 ? -9.822 3.114 21.129 1.00 76.31 84 ALA A O 1
ATOM 741 N N . LYS A 1 85 ? -7.802 3.811 20.455 1.00 81.81 85 LYS A N 1
ATOM 742 C CA . LYS A 1 85 ? -8.312 4.946 19.679 1.00 81.81 85 LYS A CA 1
ATOM 743 C C . LYS A 1 85 ? -7.685 4.982 18.307 1.00 81.81 85 LYS A C 1
ATOM 745 O O . LYS A 1 85 ? -6.533 4.591 18.117 1.00 81.81 85 LYS A O 1
ATOM 750 N N . LEU A 1 86 ? -8.428 5.525 17.357 1.00 87.31 86 LEU A N 1
ATOM 751 C CA . LEU A 1 86 ? -7.911 5.783 16.027 1.00 87.31 86 LEU A CA 1
ATOM 752 C C . LEU A 1 86 ? -6.799 6.834 16.050 1.00 87.31 86 LEU A C 1
ATOM 754 O O . LEU A 1 86 ? -6.904 7.888 16.680 1.00 87.31 86 LEU A O 1
ATOM 758 N N . ASN A 1 87 ? -5.734 6.563 15.304 1.00 87.38 87 ASN A N 1
ATOM 759 C CA . ASN A 1 87 ? -4.743 7.561 14.948 1.00 87.38 87 ASN A CA 1
ATOM 760 C C . ASN A 1 87 ? -5.260 8.360 13.743 1.00 87.38 87 ASN A C 1
ATOM 762 O O . ASN A 1 87 ? -5.075 7.935 12.605 1.00 87.38 87 ASN A O 1
ATOM 766 N N . VAL A 1 88 ? -5.919 9.496 13.990 1.00 86.00 88 VAL A N 1
ATOM 767 C CA . VAL A 1 88 ? -6.613 10.284 12.950 1.00 86.00 88 VAL A CA 1
ATOM 768 C C . VAL A 1 88 ? -5.721 10.575 11.736 1.00 86.00 88 VAL A C 1
ATOM 770 O O . VAL A 1 88 ? -6.152 10.361 10.604 1.00 86.00 88 VAL A O 1
ATOM 773 N N . ASP A 1 89 ? -4.457 10.949 11.957 1.00 84.81 89 ASP A N 1
ATOM 774 C CA . ASP A 1 89 ? -3.514 11.243 10.871 1.00 84.81 89 ASP A CA 1
ATOM 775 C C . ASP A 1 89 ? -3.269 10.023 9.975 1.00 84.81 89 ASP A C 1
ATOM 777 O O . ASP A 1 89 ? -3.256 10.136 8.751 1.00 84.81 89 ASP A O 1
ATOM 781 N N . LYS A 1 90 ? -3.134 8.831 10.570 1.00 85.69 90 LYS A N 1
ATOM 782 C CA . LYS A 1 90 ? -2.958 7.575 9.826 1.00 85.69 90 LYS A CA 1
ATOM 783 C C . LYS A 1 90 ? -4.246 7.167 9.109 1.00 85.69 90 LYS A C 1
ATOM 785 O O . LYS A 1 90 ? -4.186 6.677 7.985 1.00 85.69 90 LYS A O 1
ATOM 790 N N . ILE A 1 91 ? -5.412 7.394 9.713 1.00 89.69 91 ILE A N 1
ATOM 791 C CA . ILE A 1 91 ? -6.710 7.042 9.115 1.00 89.69 91 ILE A CA 1
ATOM 792 C C . ILE A 1 91 ? -6.970 7.819 7.828 1.00 89.69 91 ILE A C 1
ATOM 794 O O . ILE A 1 91 ? -7.399 7.228 6.837 1.00 89.69 91 ILE A O 1
ATOM 798 N N . GLU A 1 92 ? -6.669 9.115 7.793 1.00 91.06 92 GLU A N 1
ATOM 799 C CA . GLU A 1 92 ? -6.859 9.917 6.577 1.00 91.06 92 GLU A CA 1
ATOM 800 C C . GLU A 1 92 ? -5.954 9.462 5.426 1.00 91.06 92 GLU A C 1
ATOM 802 O O . GLU A 1 92 ? -6.316 9.527 4.250 1.00 91.06 92 GLU A O 1
ATOM 807 N N . VAL A 1 93 ? -4.782 8.924 5.747 1.00 91.06 93 VAL A N 1
ATOM 808 C CA . VAL A 1 93 ? -3.872 8.343 4.757 1.00 91.06 93 VAL A CA 1
ATOM 809 C C . VAL A 1 93 ? -4.460 7.062 4.190 1.00 91.06 93 VAL A C 1
ATOM 811 O O . VAL A 1 93 ? -4.496 6.909 2.969 1.00 91.06 93 VAL A O 1
ATOM 814 N N . TRP A 1 94 ? -4.978 6.184 5.048 1.00 92.50 94 TRP A N 1
ATOM 815 C CA . TRP A 1 94 ? -5.646 4.955 4.627 1.00 92.50 94 TRP A CA 1
ATOM 816 C C . TRP A 1 94 ? -6.878 5.223 3.768 1.00 92.50 94 TRP A C 1
ATOM 818 O O . TRP A 1 94 ? -7.036 4.596 2.722 1.00 92.50 94 TRP A O 1
ATOM 828 N N . LYS A 1 95 ? -7.708 6.207 4.135 1.00 93.50 95 LYS A N 1
ATOM 829 C CA . LYS A 1 95 ? -8.845 6.640 3.306 1.00 93.50 95 LYS A CA 1
ATOM 830 C C . LYS A 1 95 ? -8.393 7.082 1.917 1.00 93.50 95 LYS A C 1
ATOM 832 O O . LYS A 1 95 ? -8.967 6.641 0.925 1.00 93.50 95 LYS A O 1
ATOM 837 N N . ARG A 1 96 ? -7.349 7.916 1.829 1.00 94.06 96 ARG A N 1
ATOM 838 C CA . ARG A 1 96 ? -6.777 8.332 0.536 1.00 94.06 96 ARG A CA 1
ATOM 839 C C . ARG A 1 96 ? -6.276 7.134 -0.261 1.00 94.06 96 ARG A C 1
ATOM 841 O O . ARG A 1 96 ? -6.628 7.010 -1.424 1.00 94.06 96 ARG A O 1
ATOM 848 N N . PHE A 1 97 ? -5.516 6.245 0.370 1.00 94.12 97 PHE A N 1
ATOM 849 C CA . PHE A 1 97 ? -4.964 5.057 -0.276 1.00 94.12 97 PHE A CA 1
ATOM 850 C C . PHE A 1 97 ? -6.040 4.121 -0.833 1.00 94.12 97 PHE A C 1
ATOM 852 O O . PHE A 1 97 ? -5.921 3.660 -1.964 1.00 94.12 97 PHE A O 1
ATOM 859 N N . PHE A 1 98 ? -7.118 3.865 -0.088 1.00 94.06 98 PHE A N 1
ATOM 860 C CA . PHE A 1 98 ? -8.198 3.000 -0.571 1.00 94.06 98 PHE A CA 1
ATOM 861 C C . PHE A 1 98 ? -9.032 3.617 -1.702 1.00 94.06 98 PHE A C 1
ATOM 863 O O . PHE A 1 98 ? -9.731 2.876 -2.392 1.00 94.06 98 PHE A O 1
ATOM 870 N N . ASN A 1 99 ? -8.922 4.930 -1.924 1.00 94.94 99 ASN A N 1
ATOM 871 C CA . ASN A 1 99 ? -9.507 5.620 -3.075 1.00 94.94 99 ASN A CA 1
ATOM 872 C C . ASN A 1 99 ? -8.588 5.627 -4.314 1.00 94.94 99 ASN A C 1
ATOM 874 O O . ASN A 1 99 ? -9.011 6.078 -5.377 1.00 94.94 99 ASN A O 1
ATOM 878 N N . GLU A 1 100 ? -7.343 5.152 -4.207 1.00 94.31 100 GLU A N 1
ATOM 879 C CA . GLU A 1 100 ? -6.426 5.045 -5.349 1.00 94.31 100 GLU A CA 1
ATOM 880 C C . GLU A 1 100 ? -6.782 3.852 -6.256 1.00 94.31 100 GLU A C 1
ATOM 882 O O . GLU A 1 100 ? -7.429 2.902 -5.802 1.00 94.31 100 GLU A O 1
ATOM 887 N N . PRO A 1 101 ? -6.322 3.840 -7.524 1.00 92.88 101 PRO A N 1
ATOM 888 C CA . PRO A 1 101 ? -6.488 2.694 -8.415 1.00 92.88 101 PRO A CA 1
ATOM 889 C C . PRO A 1 101 ? -5.994 1.386 -7.789 1.00 92.88 101 PRO A C 1
ATOM 891 O O . PRO A 1 101 ? -4.995 1.361 -7.062 1.00 92.88 101 PRO A O 1
ATOM 894 N N . ILE A 1 102 ? -6.672 0.278 -8.095 1.00 91.56 102 ILE A N 1
ATOM 895 C CA . ILE A 1 102 ? -6.368 -1.027 -7.493 1.00 91.56 102 ILE A CA 1
ATOM 896 C C . ILE A 1 102 ? -4.935 -1.478 -7.796 1.00 91.56 102 ILE A C 1
ATOM 898 O O . ILE A 1 102 ? -4.281 -2.084 -6.947 1.00 91.56 102 ILE A O 1
ATOM 902 N N . GLU A 1 103 ? -4.416 -1.134 -8.970 1.00 91.75 103 GLU A N 1
ATOM 903 C CA . GLU A 1 103 ? -3.051 -1.419 -9.396 1.00 91.75 103 GLU A CA 1
ATOM 904 C C . GLU A 1 103 ? -2.030 -0.693 -8.512 1.00 91.75 103 GLU A C 1
ATOM 906 O O . GLU A 1 103 ? -1.036 -1.296 -8.105 1.00 91.75 103 GLU A O 1
ATOM 911 N N . LEU A 1 104 ? -2.317 0.556 -8.123 1.00 91.69 104 LEU A N 1
ATOM 912 C CA . LEU A 1 104 ? -1.488 1.311 -7.182 1.00 91.69 104 LEU A CA 1
ATOM 913 C C . LEU A 1 104 ? -1.477 0.640 -5.820 1.00 91.69 104 LEU A C 1
ATOM 915 O O . LEU A 1 104 ? -0.408 0.413 -5.249 1.00 91.69 104 LEU A O 1
ATOM 919 N N . GLN A 1 105 ? -2.656 0.272 -5.322 1.00 91.25 105 GLN A N 1
ATOM 920 C CA . GLN A 1 105 ? -2.777 -0.394 -4.031 1.00 91.25 105 GLN A CA 1
ATOM 921 C C . GLN A 1 105 ? -1.991 -1.712 -4.007 1.00 91.25 105 GLN A C 1
ATOM 923 O O . GLN A 1 105 ? -1.260 -1.997 -3.056 1.00 91.25 105 GLN A O 1
ATOM 928 N N . GLN A 1 106 ? -2.099 -2.511 -5.072 1.00 88.88 106 GLN A N 1
ATOM 929 C CA . GLN A 1 106 ? -1.357 -3.763 -5.225 1.00 88.88 106 GLN A CA 1
ATOM 930 C C . GLN A 1 106 ? 0.151 -3.533 -5.340 1.00 88.88 106 GLN A C 1
ATOM 932 O O . GLN A 1 106 ? 0.934 -4.276 -4.741 1.00 88.88 106 GLN A O 1
ATOM 937 N N . PHE A 1 107 ? 0.572 -2.504 -6.074 1.00 86.62 107 PHE A N 1
ATOM 938 C CA . PHE A 1 107 ? 1.980 -2.171 -6.229 1.00 86.62 107 PHE A CA 1
ATOM 939 C C . PHE A 1 107 ? 2.607 -1.731 -4.903 1.00 86.62 107 PHE A C 1
ATOM 941 O O . PHE A 1 107 ? 3.637 -2.278 -4.517 1.00 86.62 107 PHE A O 1
ATOM 948 N N . VAL A 1 108 ? 1.952 -0.847 -4.144 1.00 86.94 108 VAL A N 1
ATOM 949 C CA . VAL A 1 108 ? 2.405 -0.428 -2.804 1.00 86.94 108 VAL A CA 1
ATOM 950 C C . VAL A 1 108 ? 2.502 -1.628 -1.856 1.00 86.94 108 VAL A C 1
ATOM 952 O O . VAL A 1 108 ? 3.528 -1.799 -1.199 1.00 86.94 108 VAL A O 1
ATOM 955 N N . LYS A 1 109 ? 1.503 -2.528 -1.842 1.00 85.06 109 LYS A N 1
ATOM 956 C CA . LYS A 1 109 ? 1.554 -3.788 -1.063 1.00 85.06 109 LYS A CA 1
ATOM 957 C C . LYS A 1 109 ? 2.754 -4.659 -1.433 1.00 85.06 109 LYS A C 1
ATOM 959 O O . LYS A 1 109 ? 3.411 -5.232 -0.558 1.00 85.06 109 LYS A O 1
ATOM 964 N N . LYS A 1 110 ? 3.029 -4.794 -2.732 1.00 80.94 110 LYS A N 1
ATOM 965 C CA . LYS A 1 110 ? 4.151 -5.587 -3.243 1.00 80.94 110 LYS A CA 1
ATOM 966 C C . LYS A 1 110 ? 5.480 -4.981 -2.807 1.00 80.94 110 LYS A C 1
ATOM 968 O O . LYS A 1 110 ? 6.318 -5.690 -2.259 1.00 80.94 110 LYS A O 1
ATOM 973 N N . ILE A 1 111 ? 5.653 -3.684 -3.024 1.00 77.62 111 ILE A N 1
ATOM 974 C CA . ILE A 1 111 ? 6.889 -2.963 -2.730 1.00 77.62 111 ILE A CA 1
ATOM 975 C C . ILE A 1 111 ? 7.169 -2.947 -1.225 1.00 77.62 111 ILE A C 1
ATOM 977 O O . ILE A 1 111 ? 8.265 -3.326 -0.823 1.00 77.62 111 ILE A O 1
ATOM 981 N N . TYR A 1 112 ? 6.164 -2.671 -0.391 1.00 76.69 112 TYR A N 1
ATOM 982 C CA . TYR A 1 112 ? 6.299 -2.695 1.069 1.00 76.69 112 TYR A CA 1
ATOM 983 C C . TYR A 1 112 ? 6.833 -4.043 1.599 1.00 76.69 112 TYR A C 1
ATOM 985 O O . TYR A 1 112 ? 7.842 -4.085 2.299 1.00 76.69 112 TYR A O 1
ATOM 993 N N . LYS A 1 113 ? 6.247 -5.177 1.181 1.00 66.38 113 LYS A N 1
ATOM 994 C CA . LYS A 1 113 ? 6.711 -6.515 1.609 1.00 66.38 113 LYS A CA 1
ATOM 995 C C . LYS A 1 113 ? 8.076 -6.878 1.048 1.00 66.38 113 LYS A C 1
ATOM 997 O O . LYS A 1 113 ? 8.889 -7.507 1.724 1.00 66.38 113 LYS A O 1
ATOM 1002 N N . GLN A 1 114 ? 8.327 -6.532 -0.211 1.00 61.81 114 GLN A N 1
ATOM 1003 C CA . GLN A 1 114 ? 9.610 -6.840 -0.818 1.00 61.81 114 GLN A CA 1
ATOM 1004 C C . GLN A 1 114 ? 10.732 -5.961 -0.226 1.00 61.81 114 GLN A C 1
ATOM 1006 O O . GLN A 1 114 ? 11.872 -6.415 -0.198 1.00 61.81 114 GLN A O 1
ATOM 1011 N N . HIS A 1 115 ? 10.457 -4.760 0.287 1.00 57.19 115 HIS A N 1
ATOM 1012 C CA . HIS A 1 115 ? 11.426 -3.979 1.066 1.00 57.19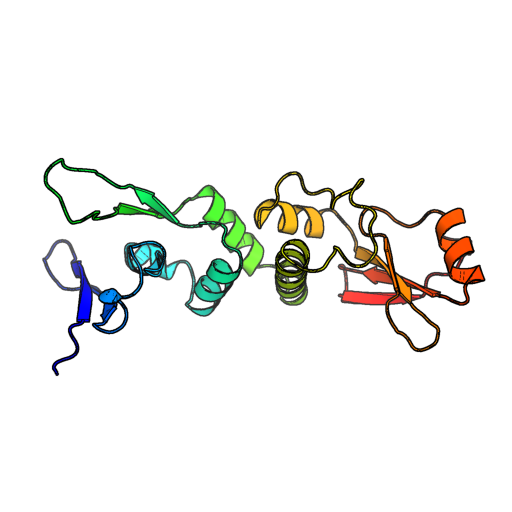 115 HIS A CA 1
ATOM 1013 C C . HIS A 1 115 ? 11.782 -4.636 2.397 1.00 57.19 115 HIS A C 1
ATOM 1015 O O . HIS A 1 115 ? 12.943 -4.604 2.786 1.00 57.19 115 HIS A O 1
ATOM 1021 N N . LEU A 1 116 ? 10.820 -5.299 3.042 1.00 50.72 116 LEU A N 1
ATOM 1022 C CA . LEU A 1 116 ? 11.064 -6.019 4.291 1.00 50.72 116 LEU A CA 1
ATOM 1023 C C . LEU A 1 116 ? 11.896 -7.304 4.101 1.00 50.72 116 LEU A C 1
ATOM 1025 O O . LEU A 1 116 ? 12.511 -7.753 5.062 1.00 50.72 116 LEU A O 1
ATOM 1029 N N . TRP A 1 117 ? 11.951 -7.897 2.892 1.00 40.34 117 TRP A N 1
ATOM 1030 C CA . TRP A 1 117 ? 12.590 -9.216 2.714 1.00 40.34 117 TRP A CA 1
ATOM 1031 C C . TRP A 1 117 ? 13.391 -9.483 1.421 1.00 40.34 117 TRP A C 1
ATOM 1033 O O . TRP A 1 117 ? 14.172 -10.432 1.417 1.00 40.34 117 TRP A O 1
ATOM 1043 N N . GLN A 1 118 ? 13.227 -8.758 0.302 1.00 40.50 118 GLN A N 1
ATOM 1044 C CA . GLN A 1 118 ? 13.702 -9.249 -1.016 1.00 40.50 118 GLN A CA 1
ATOM 1045 C C . GLN A 1 118 ? 14.252 -8.238 -2.045 1.00 40.50 118 GLN A C 1
ATOM 1047 O O . GLN A 1 118 ? 14.845 -8.686 -3.024 1.00 40.50 118 GLN A O 1
ATOM 1052 N N . TRP A 1 119 ? 14.211 -6.913 -1.848 1.00 42.69 119 TRP A N 1
ATOM 1053 C CA . TRP A 1 119 ? 14.996 -5.990 -2.714 1.00 42.69 119 TRP A CA 1
ATOM 1054 C C . TRP A 1 119 ? 16.499 -5.973 -2.380 1.00 42.69 119 TRP A C 1
ATOM 1056 O O . TRP A 1 119 ? 17.256 -5.148 -2.884 1.00 42.69 119 TRP A O 1
ATOM 1066 N N . HIS A 1 120 ? 16.953 -6.941 -1.579 1.00 38.09 120 HIS A N 1
ATOM 1067 C CA . HIS A 1 120 ? 18.362 -7.263 -1.366 1.00 38.09 120 HIS A CA 1
ATOM 1068 C C . HIS A 1 120 ? 18.995 -8.089 -2.498 1.00 38.09 120 HIS A C 1
ATOM 1070 O O . HIS A 1 120 ? 20.194 -8.356 -2.460 1.00 38.09 120 HIS A O 1
ATOM 1076 N N . ILE A 1 121 ? 18.249 -8.475 -3.535 1.00 34.47 121 ILE A N 1
ATOM 1077 C CA . ILE A 1 121 ? 18.813 -9.246 -4.646 1.00 34.47 121 ILE A CA 1
ATOM 1078 C C . ILE A 1 121 ? 19.303 -8.267 -5.728 1.00 34.47 121 ILE A C 1
ATOM 1080 O O . ILE A 1 121 ? 18.576 -7.940 -6.659 1.00 34.47 121 ILE A O 1
ATOM 1084 N N . ASN A 1 122 ? 20.556 -7.812 -5.567 1.00 35.34 122 ASN A N 1
ATOM 1085 C CA . ASN A 1 122 ? 21.401 -7.013 -6.486 1.00 35.34 122 ASN A CA 1
ATOM 1086 C C . ASN A 1 122 ? 21.645 -5.520 -6.170 1.00 35.34 122 ASN A C 1
ATOM 1088 O O . ASN A 1 122 ? 22.119 -4.801 -7.049 1.00 35.34 122 ASN A O 1
ATOM 1092 N N . ARG A 1 123 ? 21.463 -5.040 -4.932 1.00 37.19 123 ARG A N 1
ATOM 1093 C CA . ARG A 1 123 ? 22.123 -3.791 -4.486 1.00 37.19 123 ARG A CA 1
ATOM 1094 C C . ARG A 1 123 ? 23.301 -4.099 -3.552 1.00 37.19 123 ARG A C 1
ATOM 1096 O O . ARG A 1 123 ? 23.114 -4.829 -2.580 1.00 37.19 123 ARG A O 1
ATOM 1103 N N . PRO A 1 124 ? 24.501 -3.522 -3.763 1.00 31.12 124 PRO A N 1
ATOM 1104 C CA . PRO A 1 124 ? 25.400 -3.251 -2.649 1.00 31.12 124 PRO A CA 1
ATOM 1105 C C . PRO A 1 124 ? 24.649 -2.332 -1.679 1.00 31.12 124 PRO A C 1
ATOM 1107 O O . PRO A 1 124 ? 24.125 -1.302 -2.089 1.00 31.12 124 PRO A O 1
ATOM 1110 N N . ILE A 1 125 ? 24.600 -2.708 -0.404 1.00 38.25 125 ILE A N 1
ATOM 1111 C CA . ILE A 1 125 ? 23.805 -2.117 0.694 1.00 38.25 125 ILE A CA 1
ATOM 1112 C C . ILE A 1 125 ? 24.143 -0.630 0.999 1.00 38.25 125 ILE A C 1
ATOM 1114 O O . ILE A 1 125 ? 23.685 -0.078 1.990 1.00 38.25 125 ILE A O 1
ATOM 1118 N N . LYS A 1 126 ? 24.925 0.068 0.166 1.00 32.38 126 LYS A N 1
ATOM 1119 C CA . LYS A 1 126 ? 25.278 1.475 0.411 1.00 32.38 126 LYS A CA 1
ATOM 1120 C C . LYS A 1 126 ? 24.180 2.481 0.059 1.00 32.38 126 LYS A C 1
ATOM 1122 O O . LYS A 1 126 ? 24.130 3.512 0.714 1.00 32.38 126 LYS A O 1
ATOM 1127 N N . ASP A 1 127 ? 23.281 2.158 -0.869 1.00 38.44 127 ASP A N 1
ATOM 1128 C CA . ASP A 1 127 ? 22.245 3.087 -1.333 1.00 38.44 127 ASP A CA 1
ATOM 1129 C C . ASP A 1 127 ? 20.871 2.405 -1.225 1.00 38.44 127 ASP A C 1
ATOM 1131 O O . ASP A 1 127 ? 20.426 1.709 -2.142 1.00 38.44 127 ASP A O 1
ATOM 1135 N N . GLY A 1 128 ? 20.236 2.512 -0.056 1.00 44.62 128 GLY A N 1
ATOM 1136 C CA . GLY A 1 128 ? 18.882 2.006 0.195 1.00 44.62 128 GLY A CA 1
ATOM 1137 C C . GLY A 1 128 ? 17.824 2.655 -0.707 1.00 44.62 128 GLY A C 1
ATOM 1138 O O . GLY A 1 128 ? 18.109 3.558 -1.491 1.00 44.62 128 GLY A O 1
ATOM 1139 N N . ILE A 1 129 ? 16.587 2.172 -0.619 1.00 51.72 129 ILE A N 1
ATOM 1140 C CA . ILE A 1 129 ? 15.442 2.833 -1.255 1.00 51.72 129 ILE A CA 1
ATOM 1141 C C . ILE A 1 129 ? 15.241 4.217 -0.606 1.00 51.72 129 ILE A C 1
ATOM 1143 O O . ILE A 1 129 ? 15.319 4.303 0.619 1.00 51.72 129 ILE A O 1
ATOM 1147 N N . PRO A 1 130 ? 14.989 5.293 -1.374 1.00 50.34 130 PRO A N 1
ATOM 1148 C CA . PRO A 1 130 ? 15.013 6.662 -0.865 1.00 50.34 130 PRO A CA 1
ATOM 1149 C C . PRO A 1 130 ? 13.665 7.089 -0.258 1.00 50.34 130 PRO A C 1
ATOM 1151 O O . PRO A 1 130 ? 13.139 8.133 -0.636 1.00 50.34 130 PRO A O 1
ATOM 1154 N N . PHE A 1 131 ? 13.055 6.286 0.622 1.00 57.53 131 PHE A N 1
ATOM 1155 C CA . PHE A 1 131 ? 11.880 6.744 1.389 1.00 57.53 131 PHE A CA 1
ATOM 1156 C C . PHE A 1 131 ? 12.331 7.080 2.797 1.00 57.53 131 PHE A C 1
ATOM 1158 O O . PHE A 1 131 ? 13.021 6.285 3.432 1.00 57.53 131 PHE A O 1
ATOM 1165 N N . ASP A 1 132 ? 11.943 8.270 3.251 1.00 50.53 132 ASP A N 1
ATOM 1166 C CA . ASP A 1 132 ? 12.426 8.882 4.492 1.00 50.53 132 ASP A CA 1
ATOM 1167 C C . ASP A 1 132 ? 12.076 8.072 5.751 1.00 50.53 132 ASP A C 1
ATOM 1169 O O . ASP A 1 132 ? 12.724 8.221 6.786 1.00 50.53 132 ASP A O 1
ATOM 1173 N N . ASP A 1 133 ? 11.095 7.171 5.663 1.00 58.25 133 ASP A N 1
ATOM 1174 C CA . ASP A 1 133 ? 10.792 6.195 6.696 1.00 58.25 133 ASP A CA 1
ATOM 1175 C C . ASP A 1 133 ? 10.382 4.842 6.084 1.00 58.25 133 ASP A C 1
ATOM 1177 O O . ASP A 1 133 ? 9.749 4.755 5.032 1.00 58.25 133 ASP A O 1
ATOM 1181 N N . TYR A 1 134 ? 10.740 3.739 6.746 1.00 66.25 134 TYR A N 1
ATOM 1182 C CA . TYR A 1 134 ? 10.319 2.377 6.379 1.00 66.25 134 TYR A CA 1
ATOM 1183 C C . TYR A 1 134 ? 8.825 2.134 6.695 1.00 66.25 134 TYR A C 1
ATOM 1185 O O . TYR A 1 134 ? 8.434 1.057 7.144 1.00 66.25 134 TYR A O 1
ATOM 1193 N N . SER A 1 135 ? 7.979 3.149 6.507 1.00 76.88 135 SER A N 1
ATOM 1194 C CA . SER A 1 135 ? 6.557 3.124 6.826 1.00 76.88 135 SER A CA 1
ATOM 1195 C C . SER A 1 135 ? 5.699 2.925 5.575 1.00 76.88 135 SER A C 1
ATOM 1197 O O . SER A 1 135 ? 6.120 3.168 4.438 1.00 76.88 135 SER A O 1
ATOM 1199 N N . PHE A 1 136 ? 4.446 2.517 5.786 1.00 84.69 136 PHE A N 1
ATOM 1200 C CA . PHE A 1 136 ? 3.439 2.511 4.727 1.00 84.69 136 PHE A CA 1
ATOM 1201 C C . PHE A 1 136 ? 3.293 3.897 4.082 1.00 84.69 136 PHE A C 1
ATOM 1203 O O . PHE A 1 136 ? 3.253 4.003 2.856 1.00 84.69 136 PHE A O 1
ATOM 1210 N N . GLN A 1 137 ? 3.266 4.956 4.898 1.00 85.62 137 GLN A N 1
ATOM 1211 C CA . GLN A 1 137 ? 3.144 6.333 4.428 1.00 85.62 137 GLN A CA 1
ATOM 1212 C C . GLN A 1 137 ? 4.297 6.735 3.503 1.00 85.62 137 GLN A C 1
ATOM 1214 O O . GLN A 1 137 ? 4.046 7.342 2.460 1.00 85.62 137 GLN A O 1
ATOM 1219 N N . GLY A 1 138 ? 5.537 6.410 3.873 1.00 82.50 138 GLY A N 1
ATOM 1220 C CA . GLY A 1 138 ? 6.729 6.713 3.083 1.00 82.50 138 GLY A CA 1
ATOM 1221 C C . GLY A 1 138 ? 6.698 6.008 1.732 1.00 82.50 138 GLY A C 1
ATOM 1222 O O . GLY A 1 138 ? 6.825 6.652 0.689 1.00 82.50 138 GLY A O 1
ATOM 1223 N N . CYS A 1 139 ? 6.413 4.701 1.740 1.00 83.19 139 CYS A N 1
ATOM 1224 C CA . CYS A 1 139 ? 6.243 3.906 0.521 1.00 83.19 139 CYS A CA 1
ATOM 1225 C C . CYS A 1 139 ? 5.141 4.478 -0.383 1.00 83.19 139 CYS A C 1
ATOM 1227 O O . CYS A 1 139 ? 5.351 4.695 -1.579 1.00 83.19 139 CYS A O 1
ATOM 1229 N N . TYR A 1 140 ? 3.976 4.777 0.192 1.00 88.88 140 TYR A N 1
ATOM 1230 C CA . TYR A 1 140 ? 2.848 5.331 -0.545 1.00 88.88 140 TYR A CA 1
ATOM 1231 C C . TYR A 1 140 ? 3.180 6.697 -1.167 1.00 88.88 140 TYR A C 1
ATOM 1233 O O . TYR A 1 140 ? 2.941 6.903 -2.359 1.00 88.88 140 TYR A O 1
ATOM 1241 N N . ASN A 1 141 ? 3.792 7.605 -0.402 1.00 87.31 141 ASN A N 1
ATOM 1242 C CA . ASN A 1 141 ? 4.178 8.932 -0.885 1.00 87.31 141 ASN A CA 1
ATOM 1243 C C . ASN A 1 141 ? 5.185 8.873 -2.027 1.00 87.31 141 ASN A C 1
ATOM 1245 O O . ASN A 1 141 ? 5.080 9.653 -2.972 1.00 87.31 141 ASN A O 1
ATOM 1249 N N . TRP A 1 142 ? 6.140 7.949 -1.975 1.00 84.12 142 TRP A N 1
ATOM 1250 C CA . TRP A 1 142 ? 7.079 7.810 -3.074 1.00 84.12 142 TRP A CA 1
ATOM 1251 C C . TRP A 1 142 ? 6.444 7.267 -4.342 1.00 84.12 142 TRP A C 1
ATOM 1253 O O . TRP A 1 142 ? 6.686 7.817 -5.411 1.00 84.12 142 TRP A O 1
ATOM 1263 N N . VAL A 1 143 ? 5.598 6.233 -4.255 1.00 86.12 143 VAL A N 1
ATOM 1264 C CA . VAL A 1 143 ? 4.905 5.730 -5.455 1.00 86.12 143 VAL A CA 1
ATOM 1265 C C . VAL A 1 143 ? 4.130 6.865 -6.130 1.00 86.12 143 VAL A C 1
ATOM 1267 O O . VAL A 1 143 ? 4.080 6.930 -7.355 1.00 86.12 143 VAL A O 1
ATOM 1270 N N . LYS A 1 144 ? 3.582 7.798 -5.342 1.00 88.12 144 LYS A N 1
ATOM 1271 C CA . LYS A 1 144 ? 2.909 9.005 -5.839 1.00 88.12 144 LYS A CA 1
ATOM 1272 C C . LYS A 1 144 ? 3.859 10.077 -6.389 1.00 88.12 144 LYS A C 1
ATOM 1274 O O . LYS A 1 144 ? 3.404 10.901 -7.180 1.00 88.12 144 LYS A O 1
ATOM 1279 N N . SER A 1 145 ? 5.127 10.108 -5.981 1.00 86.00 145 SER A N 1
ATOM 1280 C CA . SER A 1 145 ? 6.098 11.125 -6.410 1.00 86.00 145 SER A CA 1
ATOM 1281 C C . SER A 1 145 ? 6.823 10.775 -7.711 1.00 86.00 145 SER A C 1
ATOM 1283 O O . SER A 1 145 ? 7.386 11.665 -8.351 1.00 86.00 145 SER A O 1
ATOM 1285 N N . ILE A 1 146 ? 6.785 9.510 -8.139 1.00 84.19 146 ILE A N 1
ATOM 1286 C CA . ILE A 1 146 ? 7.428 9.043 -9.372 1.00 84.19 146 ILE A CA 1
ATOM 1287 C C . ILE A 1 146 ? 6.408 8.660 -10.453 1.00 84.19 146 ILE A C 1
ATOM 1289 O O . ILE A 1 146 ? 5.286 8.248 -10.178 1.00 84.19 146 ILE A O 1
ATOM 1293 N N . SER A 1 147 ? 6.808 8.766 -11.722 1.00 89.56 147 SER A N 1
ATOM 1294 C CA . SER A 1 147 ? 5.955 8.400 -12.866 1.00 89.56 147 SER A CA 1
ATOM 1295 C C . SER A 1 147 ? 5.981 6.905 -13.206 1.00 89.56 147 SER A C 1
ATOM 1297 O O . SER A 1 147 ? 5.176 6.438 -14.016 1.00 89.56 147 SER A O 1
ATOM 1299 N N . GLY A 1 148 ? 6.912 6.159 -12.618 1.00 88.75 148 GLY A N 1
ATOM 1300 C CA . GLY A 1 148 ? 7.147 4.752 -12.896 1.00 88.75 148 GLY A CA 1
ATOM 1301 C C . GLY A 1 148 ? 8.568 4.336 -12.535 1.00 88.75 148 GLY A C 1
ATOM 1302 O O . GLY A 1 148 ? 9.378 5.157 -12.104 1.00 88.75 148 GLY A O 1
ATOM 1303 N N . ILE A 1 149 ? 8.887 3.063 -12.748 1.00 87.50 149 ILE A N 1
ATOM 1304 C CA . ILE A 1 149 ? 10.204 2.492 -12.440 1.00 87.50 149 ILE A CA 1
ATOM 1305 C C . ILE A 1 149 ? 10.893 1.981 -13.696 1.00 87.50 149 ILE A C 1
ATOM 1307 O O . ILE A 1 149 ? 10.254 1.470 -14.615 1.00 87.50 149 ILE A O 1
ATOM 1311 N N . TYR A 1 150 ? 12.218 2.072 -13.715 1.00 89.56 150 TYR A N 1
ATOM 1312 C CA . TYR A 1 150 ? 13.032 1.520 -14.788 1.00 89.56 150 TYR A CA 1
ATOM 1313 C C . TYR A 1 150 ? 13.694 0.229 -14.322 1.00 89.56 150 TYR A C 1
ATOM 1315 O O . TYR A 1 150 ? 14.114 0.115 -13.172 1.00 89.56 150 TYR A O 1
ATOM 1323 N N . TYR A 1 151 ? 13.832 -0.746 -15.209 1.00 89.06 151 TYR A N 1
ATOM 1324 C CA . TYR A 1 151 ? 14.582 -1.970 -14.932 1.00 89.06 151 TYR A CA 1
ATOM 1325 C C . TYR A 1 151 ? 15.107 -2.597 -16.225 1.00 89.06 151 TYR A C 1
ATOM 1327 O O . TYR A 1 151 ? 14.729 -2.191 -17.320 1.00 89.06 151 TYR A O 1
ATOM 1335 N N . SER A 1 152 ? 16.022 -3.557 -16.126 1.00 90.38 152 SER A N 1
ATOM 1336 C CA . SER A 1 152 ? 16.545 -4.304 -17.264 1.00 90.38 152 SER A CA 1
ATOM 1337 C C . SER A 1 152 ? 16.059 -5.745 -17.273 1.00 90.38 152 SER A C 1
ATOM 1339 O O . SER A 1 152 ? 15.881 -6.372 -16.224 1.00 90.38 152 SER A O 1
ATOM 1341 N N . VAL A 1 153 ? 15.879 -6.272 -18.480 1.00 90.62 153 VAL A N 1
ATOM 1342 C CA . VAL A 1 153 ? 15.472 -7.654 -18.741 1.00 90.62 153 VAL A CA 1
ATOM 1343 C C . VAL A 1 153 ? 16.428 -8.319 -19.718 1.00 90.62 153 VAL A C 1
ATOM 1345 O O . VAL A 1 153 ? 16.990 -7.670 -20.606 1.00 90.62 153 VAL A O 1
ATOM 1348 N N . TYR A 1 154 ? 16.591 -9.626 -19.578 1.00 89.75 154 TYR A N 1
ATOM 1349 C CA . TYR A 1 154 ? 17.207 -10.468 -20.595 1.00 89.75 154 TYR A CA 1
ATOM 1350 C C . TYR A 1 154 ? 16.297 -10.595 -21.835 1.00 89.75 154 TYR A C 1
ATOM 1352 O O . TYR A 1 154 ? 15.149 -10.134 -21.863 1.00 89.75 154 TYR A O 1
ATOM 1360 N N . ASN A 1 155 ? 16.818 -11.205 -22.903 1.00 86.06 155 ASN A N 1
ATOM 1361 C CA . ASN A 1 155 ? 16.065 -11.393 -24.149 1.00 86.06 155 ASN A CA 1
ATOM 1362 C C . ASN A 1 155 ? 14.836 -12.299 -23.982 1.00 86.06 155 ASN A C 1
ATOM 1364 O O . ASN A 1 155 ? 13.848 -12.103 -24.683 1.00 86.06 155 ASN A O 1
ATOM 1368 N N . ASP A 1 156 ? 14.872 -13.222 -23.023 1.00 86.25 156 ASP A N 1
ATOM 1369 C CA . ASP A 1 156 ? 13.757 -14.095 -22.635 1.00 86.25 156 ASP A CA 1
ATOM 1370 C C . ASP A 1 156 ? 12.690 -13.390 -21.769 1.00 86.25 156 ASP A C 1
ATOM 1372 O O . ASP A 1 156 ? 11.667 -13.986 -21.451 1.00 86.25 156 ASP A O 1
ATOM 1376 N N . GLY A 1 157 ? 12.910 -12.123 -21.393 1.00 81.62 157 GLY A N 1
ATOM 1377 C CA . GLY A 1 157 ? 12.015 -11.348 -20.531 1.00 81.62 157 GLY A CA 1
ATOM 1378 C C . GLY A 1 157 ? 12.325 -11.453 -19.035 1.00 81.62 157 GLY A C 1
ATOM 1379 O O . GLY A 1 157 ? 11.694 -10.761 -18.238 1.00 81.62 157 GLY A O 1
ATOM 1380 N N . THR A 1 158 ? 13.321 -12.245 -18.631 1.00 84.75 158 THR A N 1
ATOM 1381 C CA . THR A 1 158 ? 13.699 -12.388 -17.221 1.00 84.75 158 THR A CA 1
ATOM 1382 C C . THR A 1 158 ? 14.262 -11.069 -16.678 1.00 84.75 158 THR A C 1
ATOM 1384 O O . THR A 1 158 ? 15.232 -10.522 -17.211 1.00 84.75 158 THR A O 1
ATOM 1387 N N . ARG A 1 159 ? 13.672 -10.548 -15.595 1.00 83.56 159 ARG A N 1
ATOM 1388 C CA . ARG A 1 159 ? 14.104 -9.307 -14.929 1.00 83.56 159 ARG A CA 1
ATOM 1389 C C . ARG A 1 159 ? 15.456 -9.490 -14.243 1.00 83.56 159 ARG A C 1
ATOM 1391 O O . ARG A 1 159 ? 15.676 -10.479 -13.551 1.00 83.56 159 ARG A O 1
ATOM 1398 N N . CYS A 1 160 ? 16.367 -8.539 -14.446 1.00 81.12 160 CYS A N 1
ATOM 1399 C CA . CYS A 1 160 ? 17.761 -8.665 -14.020 1.00 81.12 160 CYS A CA 1
ATOM 1400 C C . CYS A 1 160 ? 18.238 -7.557 -13.075 1.00 81.12 160 CYS A C 1
ATOM 1402 O O . CYS A 1 160 ? 19.006 -7.842 -12.153 1.00 81.12 160 CYS A O 1
ATOM 1404 N N . TRP A 1 161 ? 17.889 -6.300 -13.345 1.00 80.12 161 TRP A N 1
ATOM 1405 C CA . TRP A 1 161 ? 18.419 -5.157 -12.599 1.00 80.12 161 TRP A CA 1
ATOM 1406 C C . TRP A 1 161 ? 17.403 -4.029 -12.516 1.00 80.12 161 TRP A C 1
ATOM 1408 O O . TRP A 1 161 ? 16.817 -3.684 -13.534 1.00 80.12 161 TRP A O 1
ATOM 1418 N N . ASP A 1 162 ? 17.280 -3.383 -11.361 1.00 80.38 162 ASP A N 1
ATOM 1419 C CA . ASP A 1 162 ? 16.321 -2.300 -11.150 1.00 80.38 162 ASP A CA 1
ATOM 1420 C C . ASP A 1 162 ? 16.989 -0.929 -10.992 1.00 80.38 162 ASP A C 1
ATOM 1422 O O . ASP A 1 162 ? 17.990 -0.771 -10.294 1.00 80.38 162 ASP A O 1
ATOM 1426 N N . PHE A 1 163 ? 16.400 0.082 -11.626 1.00 79.31 163 PHE A N 1
ATOM 1427 C CA . PHE A 1 163 ? 16.755 1.500 -11.540 1.00 79.31 163 PHE A CA 1
ATOM 1428 C C . PHE A 1 163 ? 15.582 2.246 -10.891 1.00 79.31 163 PHE A C 1
ATOM 1430 O O . PHE A 1 163 ? 14.789 2.918 -11.546 1.00 79.31 163 PHE A O 1
ATOM 1437 N N . VAL A 1 164 ? 15.430 2.020 -9.590 1.00 64.88 164 VAL A N 1
ATOM 1438 C CA . VAL A 1 164 ? 14.265 2.465 -8.808 1.00 64.88 164 VAL A CA 1
ATOM 1439 C C . VAL A 1 164 ? 14.318 3.957 -8.502 1.00 64.88 164 VAL A C 1
ATOM 1441 O O . VAL A 1 164 ? 13.285 4.614 -8.498 1.00 64.88 164 VAL A O 1
ATOM 1444 N N . ASP A 1 165 ? 15.519 4.489 -8.275 1.00 62.62 165 ASP A N 1
ATOM 1445 C CA . ASP A 1 165 ? 15.670 5.832 -7.712 1.00 62.62 165 ASP A CA 1
ATOM 1446 C C . ASP A 1 165 ? 15.523 6.911 -8.783 1.00 62.62 165 ASP A C 1
ATOM 1448 O O . ASP A 1 165 ? 15.025 7.993 -8.506 1.00 62.62 165 ASP A O 1
ATOM 1452 N N . ASN A 1 166 ? 15.965 6.617 -10.009 1.00 71.19 166 ASN A N 1
ATOM 1453 C CA . ASN A 1 166 ? 15.982 7.556 -11.121 1.00 71.19 166 ASN A CA 1
ATOM 1454 C C . ASN A 1 166 ? 15.974 6.824 -12.463 1.00 71.19 166 ASN A C 1
ATOM 1456 O O . ASN A 1 166 ? 16.424 5.680 -12.581 1.00 71.19 166 ASN A O 1
ATOM 1460 N N . LYS A 1 167 ? 15.553 7.545 -13.507 1.00 87.25 167 LYS A N 1
ATOM 1461 C CA . LYS A 1 167 ? 15.792 7.143 -14.895 1.00 87.25 167 LYS A CA 1
ATOM 1462 C C . LYS A 1 167 ? 17.289 6.832 -15.082 1.00 87.25 167 LYS A C 1
ATOM 1464 O O . LYS A 1 167 ? 18.120 7.663 -14.706 1.00 87.25 167 LYS A O 1
ATOM 1469 N N . PRO A 1 168 ? 17.663 5.668 -15.646 1.00 87.62 168 PRO A N 1
ATOM 1470 C CA . PRO A 1 168 ? 19.064 5.313 -15.803 1.00 87.62 168 PRO A CA 1
ATOM 1471 C C . PRO A 1 168 ? 19.776 6.307 -16.718 1.00 87.62 168 PRO A C 1
ATOM 1473 O O . PRO A 1 168 ? 19.231 6.770 -17.718 1.00 87.62 168 PRO A O 1
ATOM 1476 N N . THR A 1 169 ? 21.033 6.594 -16.400 1.00 90.94 169 THR A N 1
ATOM 1477 C CA . THR A 1 169 ? 21.895 7.404 -17.267 1.00 90.94 169 THR A CA 1
ATOM 1478 C C . THR A 1 169 ? 22.183 6.677 -18.580 1.00 90.94 169 THR A C 1
ATOM 1480 O O . THR A 1 169 ? 22.206 5.441 -18.630 1.00 90.94 169 THR A O 1
ATOM 1483 N N . TYR A 1 170 ? 22.534 7.425 -19.631 1.00 92.56 170 TYR A N 1
ATOM 1484 C CA . TYR A 1 170 ? 23.003 6.852 -20.898 1.00 92.56 170 TYR A CA 1
ATOM 1485 C C . TYR A 1 170 ? 24.088 5.781 -20.706 1.00 92.56 170 TYR A C 1
ATOM 1487 O O . TYR A 1 170 ? 24.054 4.725 -21.337 1.00 92.56 170 TYR A O 1
ATOM 1495 N N . LYS A 1 171 ? 25.045 6.021 -19.797 1.00 91.94 171 LYS A N 1
ATOM 1496 C CA . LYS A 1 171 ? 26.142 5.085 -19.505 1.00 91.94 171 LYS A CA 1
ATOM 1497 C C . LYS A 1 171 ? 25.627 3.771 -18.910 1.00 91.94 171 LYS A C 1
ATOM 1499 O O . LYS A 1 171 ? 26.073 2.705 -19.332 1.00 91.94 171 LYS A O 1
ATOM 1504 N N . GLN A 1 172 ? 24.685 3.837 -17.968 1.00 90.75 172 GLN A N 1
ATOM 1505 C CA . GLN A 1 172 ? 24.063 2.655 -17.361 1.00 90.75 172 GLN A CA 1
ATOM 1506 C C . GLN A 1 172 ? 23.217 1.881 -18.379 1.00 90.75 172 GLN A C 1
ATOM 1508 O O . GLN A 1 172 ? 23.362 0.663 -18.489 1.00 90.75 172 GLN A O 1
ATOM 1513 N N . ALA A 1 173 ? 22.396 2.576 -19.171 1.00 92.00 173 ALA A N 1
ATOM 1514 C CA . ALA A 1 173 ? 21.583 1.959 -20.217 1.00 92.00 173 ALA A CA 1
ATOM 1515 C C . ALA A 1 173 ? 22.453 1.290 -21.297 1.00 92.00 173 ALA A C 1
ATOM 1517 O O . ALA A 1 173 ? 22.206 0.145 -21.679 1.00 92.00 173 ALA A O 1
ATOM 1518 N N . LYS A 1 174 ? 23.531 1.957 -21.738 1.00 93.69 174 LYS A N 1
ATOM 1519 C CA . LYS A 1 174 ? 24.499 1.407 -22.702 1.00 93.69 174 LYS A CA 1
ATOM 1520 C C . LYS A 1 174 ? 25.186 0.159 -22.154 1.00 93.69 174 LYS A C 1
ATOM 1522 O O . LYS A 1 174 ? 25.345 -0.819 -22.875 1.00 93.69 174 LYS A O 1
ATOM 1527 N N . TYR A 1 175 ? 25.564 0.174 -20.877 1.00 92.62 175 TYR A N 1
ATOM 1528 C CA . TYR A 1 175 ? 26.182 -0.977 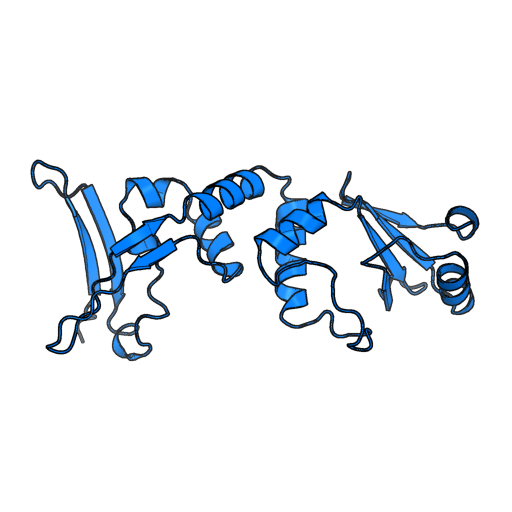-20.225 1.00 92.62 175 TYR A CA 1
ATOM 1529 C C . TYR A 1 175 ? 25.262 -2.205 -20.202 1.00 92.62 175 TYR A C 1
ATOM 1531 O O . TYR A 1 175 ? 25.717 -3.303 -20.518 1.00 92.62 175 TYR A O 1
ATOM 1539 N N . GLN A 1 176 ? 23.977 -2.038 -19.871 1.00 91.25 176 GLN A N 1
ATOM 1540 C CA . GLN A 1 176 ? 23.020 -3.153 -19.895 1.00 91.25 176 GLN A CA 1
ATOM 1541 C C . GLN A 1 176 ? 22.777 -3.663 -21.325 1.00 91.25 176 GLN A C 1
ATOM 1543 O O . GLN A 1 176 ? 22.825 -4.871 -21.540 1.00 91.25 176 GLN A O 1
ATOM 1548 N N . ASN A 1 177 ? 22.623 -2.769 -22.309 1.00 91.19 177 ASN A N 1
ATOM 1549 C CA . ASN A 1 177 ? 22.485 -3.156 -23.721 1.00 91.19 177 ASN A CA 1
ATOM 1550 C C . ASN A 1 177 ? 23.694 -3.953 -24.233 1.00 91.19 177 ASN A C 1
ATOM 1552 O O . ASN A 1 177 ? 23.519 -4.984 -24.873 1.00 91.19 177 ASN A O 1
ATOM 1556 N N . ASN A 1 178 ? 24.920 -3.548 -23.883 1.00 92.06 178 ASN A N 1
ATOM 1557 C CA . ASN A 1 178 ? 26.134 -4.295 -24.238 1.00 92.06 178 ASN A CA 1
ATOM 1558 C C . ASN A 1 178 ? 26.184 -5.702 -23.614 1.00 92.06 178 ASN A C 1
ATOM 1560 O O . ASN A 1 178 ? 26.887 -6.569 -24.122 1.00 92.06 178 ASN A O 1
ATOM 1564 N N . LYS A 1 179 ? 25.439 -5.942 -22.527 1.00 90.50 179 LYS A N 1
ATOM 1565 C CA . LYS A 1 179 ? 25.239 -7.273 -21.932 1.00 90.50 179 LYS A CA 1
ATOM 1566 C C . LYS A 1 179 ? 24.080 -8.056 -22.566 1.00 90.50 179 LYS A C 1
ATOM 1568 O O . LYS A 1 179 ? 23.675 -9.073 -22.011 1.00 90.50 179 LYS A O 1
ATOM 1573 N N . GLY A 1 180 ? 23.523 -7.581 -23.680 1.00 89.62 180 GLY A N 1
ATOM 1574 C CA . GLY A 1 180 ? 22.381 -8.203 -24.352 1.00 89.62 180 GLY A CA 1
ATOM 1575 C C . GLY A 1 180 ? 21.068 -8.065 -23.577 1.00 89.62 180 GLY A C 1
ATOM 1576 O O . GLY A 1 180 ? 20.231 -8.961 -23.638 1.00 89.62 180 GLY A O 1
ATOM 1577 N N . ARG A 1 181 ? 20.901 -6.985 -22.802 1.00 92.81 181 ARG A N 1
ATOM 1578 C CA . ARG A 1 181 ? 19.704 -6.725 -21.987 1.00 92.81 181 ARG A CA 1
ATOM 1579 C C . ARG A 1 181 ? 18.974 -5.487 -22.477 1.00 92.81 181 ARG A C 1
ATOM 1581 O O . ARG A 1 181 ? 19.611 -4.496 -22.817 1.00 92.81 181 ARG A O 1
ATOM 1588 N N . ARG A 1 182 ? 17.646 -5.507 -22.423 1.00 92.38 182 ARG A N 1
ATOM 1589 C CA . ARG A 1 182 ? 16.791 -4.363 -22.772 1.00 92.38 182 ARG A CA 1
ATOM 1590 C C . ARG A 1 182 ? 16.411 -3.590 -21.517 1.00 92.38 182 ARG A C 1
ATOM 1592 O O . ARG A 1 182 ? 16.274 -4.192 -20.455 1.00 92.38 182 ARG A O 1
ATOM 1599 N N . ILE A 1 183 ? 16.236 -2.276 -21.637 1.00 93.25 183 ILE A N 1
ATOM 1600 C CA . ILE A 1 183 ? 15.694 -1.442 -20.557 1.00 93.25 183 ILE A CA 1
ATOM 1601 C C . ILE A 1 183 ? 14.185 -1.308 -20.747 1.00 93.25 183 ILE A C 1
ATOM 1603 O O . ILE A 1 183 ? 13.725 -1.049 -21.857 1.00 93.25 183 ILE A O 1
ATOM 1607 N N . ILE A 1 184 ? 13.438 -1.463 -19.661 1.00 93.25 184 ILE A N 1
ATOM 1608 C CA . ILE A 1 184 ? 11.992 -1.303 -19.582 1.00 93.25 184 ILE A CA 1
ATOM 1609 C C . ILE A 1 184 ? 11.675 -0.134 -18.650 1.00 93.25 184 ILE A C 1
ATOM 1611 O O . ILE A 1 184 ? 12.304 0.008 -17.600 1.00 93.25 184 ILE A O 1
ATOM 1615 N N . PHE A 1 185 ? 10.695 0.682 -19.024 1.00 93.31 185 PHE A N 1
ATOM 1616 C CA . PHE A 1 185 ? 10.013 1.621 -18.141 1.00 93.31 185 PHE A CA 1
ATOM 1617 C C . PHE A 1 185 ? 8.613 1.087 -17.838 1.00 93.31 185 PHE A C 1
ATOM 1619 O O . PHE A 1 185 ? 7.802 0.926 -18.747 1.00 93.31 185 PHE A O 1
ATOM 1626 N N . PHE A 1 186 ? 8.330 0.798 -16.573 1.00 90.62 186 PHE A N 1
ATOM 1627 C CA . PHE A 1 186 ? 6.989 0.465 -16.110 1.00 90.62 186 PHE A CA 1
ATOM 1628 C C . PHE A 1 186 ? 6.308 1.726 -15.592 1.00 90.62 186 PHE A C 1
ATOM 1630 O O . PHE A 1 186 ? 6.679 2.252 -14.543 1.00 90.62 186 PHE A O 1
ATOM 1637 N N . SER A 1 187 ? 5.340 2.209 -16.361 1.00 91.19 187 SER A N 1
ATOM 1638 C CA . SER A 1 187 ? 4.612 3.454 -16.133 1.00 91.19 187 SER A CA 1
ATOM 1639 C C . SER A 1 187 ? 3.495 3.255 -15.112 1.00 91.19 187 SER A C 1
ATOM 1641 O O . SER A 1 187 ? 2.668 2.359 -15.258 1.00 91.19 187 SER A O 1
ATOM 1643 N N . PHE A 1 188 ? 3.412 4.132 -14.113 1.00 90.06 188 PHE A N 1
ATOM 1644 C CA . PHE A 1 188 ? 2.308 4.148 -13.141 1.00 90.06 188 PHE A CA 1
ATOM 1645 C C . PHE A 1 188 ? 1.081 4.908 -13.645 1.00 90.06 188 PHE A C 1
ATOM 1647 O O . PHE A 1 188 ? 0.016 4.839 -13.038 1.00 90.06 188 PHE A O 1
ATOM 1654 N N . LYS A 1 189 ? 1.208 5.628 -14.766 1.00 90.62 189 LYS A N 1
ATOM 1655 C CA . LYS A 1 189 ? 0.077 6.329 -15.381 1.00 90.62 189 LYS A CA 1
ATOM 1656 C C . LYS A 1 189 ? -0.959 5.348 -15.930 1.00 90.62 189 LYS A C 1
ATOM 1658 O O . LYS A 1 189 ? -2.152 5.625 -15.888 1.00 90.62 189 LYS A O 1
ATOM 1663 N N . ASP A 1 190 ? -0.492 4.241 -16.489 1.00 94.00 190 ASP A N 1
ATOM 1664 C CA . ASP A 1 190 ? -1.314 3.274 -17.214 1.00 94.00 190 ASP A CA 1
ATOM 1665 C C . ASP A 1 190 ? -0.962 1.816 -16.903 1.00 94.00 190 ASP A C 1
ATOM 1667 O O . ASP A 1 190 ? -1.550 0.916 -17.500 1.00 94.00 190 ASP A O 1
ATOM 1671 N N . TRP A 1 191 ? -0.032 1.588 -15.972 1.00 90.88 191 TRP A N 1
ATOM 1672 C CA . TRP A 1 191 ? 0.370 0.268 -15.485 1.00 90.88 191 TRP A CA 1
ATOM 1673 C C . TRP A 1 191 ? 0.913 -0.646 -16.591 1.00 90.88 191 TRP A C 1
ATOM 1675 O O . TRP A 1 191 ? 0.687 -1.857 -16.581 1.00 90.88 191 TRP A O 1
ATOM 1685 N N . LYS A 1 192 ? 1.641 -0.062 -17.556 1.00 93.62 192 LYS A N 1
ATOM 1686 C CA . LYS A 1 192 ? 2.225 -0.766 -18.710 1.00 93.62 192 LYS A CA 1
ATOM 1687 C C . LYS A 1 192 ? 3.740 -0.654 -18.785 1.00 93.62 192 LYS A C 1
ATOM 1689 O O . LYS A 1 192 ? 4.355 0.279 -18.273 1.00 93.62 192 LYS A O 1
ATOM 1694 N N . GLU A 1 193 ? 4.324 -1.628 -19.473 1.00 92.88 193 GLU A N 1
ATOM 1695 C CA . GLU A 1 193 ? 5.756 -1.735 -19.733 1.00 92.88 193 GLU A CA 1
ATOM 1696 C C . GLU A 1 193 ? 6.109 -1.200 -21.120 1.00 92.88 193 GLU A C 1
ATOM 1698 O O . GLU A 1 193 ? 5.494 -1.563 -22.123 1.00 92.88 193 GLU A O 1
ATOM 1703 N N . TYR A 1 194 ? 7.140 -0.363 -21.167 1.00 95.00 194 TYR A N 1
ATOM 1704 C CA . TYR A 1 194 ? 7.642 0.282 -22.371 1.00 95.00 194 TYR A CA 1
ATOM 1705 C C . TYR A 1 194 ? 9.106 -0.089 -22.583 1.00 95.00 194 TYR A C 1
ATOM 1707 O O . TYR A 1 194 ? 9.935 0.119 -21.698 1.00 95.00 194 TYR A O 1
ATOM 1715 N N . ILE A 1 195 ? 9.439 -0.634 -23.756 1.00 94.00 195 ILE A N 1
ATOM 1716 C CA . ILE A 1 195 ? 10.836 -0.887 -24.127 1.00 94.00 195 ILE A CA 1
ATOM 1717 C C . ILE A 1 195 ? 11.493 0.449 -24.458 1.00 94.00 195 ILE A C 1
ATOM 1719 O O . ILE A 1 195 ? 11.068 1.138 -25.382 1.00 94.00 195 ILE A O 1
ATOM 1723 N N . MET A 1 196 ? 12.554 0.774 -23.726 1.00 94.19 196 MET A N 1
ATOM 1724 C CA . MET A 1 196 ? 13.268 2.034 -23.865 1.00 94.19 196 MET A CA 1
ATOM 1725 C C . MET A 1 196 ? 14.462 1.885 -24.806 1.00 94.19 196 MET A C 1
ATOM 1727 O O . MET A 1 196 ? 15.347 1.043 -24.609 1.00 94.19 196 MET A O 1
ATOM 1731 N N . ASN A 1 197 ? 14.532 2.754 -2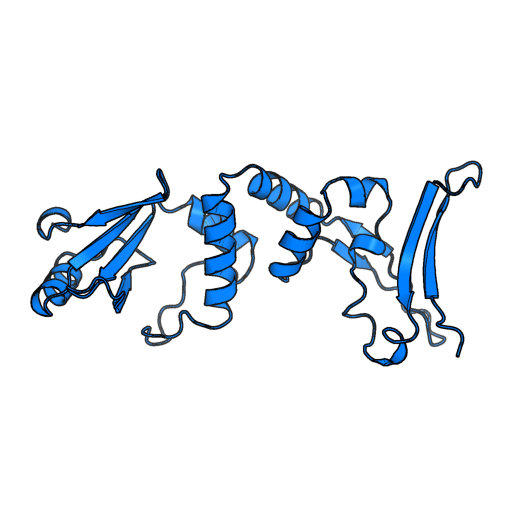5.804 1.00 91.81 197 ASN A N 1
ATOM 1732 C CA . ASN A 1 197 ? 15.646 2.843 -26.734 1.00 91.81 197 ASN A CA 1
ATOM 1733 C C . ASN A 1 197 ? 16.811 3.623 -26.128 1.00 91.81 197 ASN A C 1
ATOM 1735 O O . ASN A 1 197 ? 16.636 4.559 -25.353 1.00 91.81 197 ASN A O 1
ATOM 1739 N N . LEU A 1 198 ? 18.038 3.297 -26.547 1.00 89.19 198 LEU A N 1
ATOM 1740 C CA . LEU A 1 198 ? 19.237 3.926 -25.985 1.00 89.19 198 LEU A CA 1
ATOM 1741 C C . LEU A 1 198 ? 19.265 5.460 -26.182 1.00 89.19 198 LEU A C 1
ATOM 1743 O O . LEU A 1 198 ? 19.819 6.181 -25.355 1.00 89.19 198 LEU A O 1
ATOM 1747 N N . ASN A 1 199 ? 18.647 5.960 -27.256 1.00 90.06 199 ASN A N 1
ATOM 1748 C CA . ASN A 1 199 ? 18.538 7.395 -27.530 1.00 90.06 199 ASN A CA 1
ATOM 1749 C C . ASN A 1 199 ? 17.637 8.139 -26.538 1.00 90.06 199 ASN A C 1
ATOM 1751 O O . ASN A 1 199 ? 17.817 9.337 -26.372 1.00 90.06 199 ASN A O 1
ATOM 1755 N N . GLU A 1 200 ? 16.726 7.454 -25.848 1.00 89.38 200 GLU A N 1
ATOM 1756 C CA . GLU A 1 200 ? 15.840 8.075 -24.856 1.00 89.38 200 GLU A CA 1
ATOM 1757 C C . GLU A 1 200 ? 16.564 8.413 -23.545 1.00 89.38 200 GLU A C 1
ATOM 1759 O O . GLU A 1 200 ? 15.966 9.014 -22.655 1.00 89.38 200 GLU A O 1
ATOM 1764 N N . PHE A 1 201 ? 17.837 8.028 -23.407 1.00 88.00 201 PHE A N 1
ATOM 1765 C CA . PHE A 1 201 ? 18.674 8.292 -22.231 1.00 88.00 201 PHE A CA 1
ATOM 1766 C C . PHE A 1 201 ? 19.774 9.335 -22.473 1.00 88.00 201 PHE A C 1
ATOM 1768 O O . PHE A 1 201 ? 20.601 9.533 -21.582 1.00 88.00 201 PHE A O 1
ATOM 1775 N N . LYS A 1 202 ? 19.825 9.931 -23.669 1.00 80.75 202 LYS A N 1
ATOM 1776 C CA . LYS A 1 202 ? 20.701 11.067 -23.993 1.00 80.75 202 LYS A CA 1
ATOM 1777 C C . LYS A 1 202 ? 20.047 12.368 -23.553 1.00 80.75 202 LYS A C 1
ATOM 1779 O O . LYS A 1 202 ? 20.812 13.238 -23.096 1.00 80.75 202 LYS A O 1
#

Radius of gyration: 23.43 Å; chains: 1; bounding box: 56×41×69 Å

pLDDT: mean 76.75, std 17.95, range [31.12, 96.38]